Protein AF-A0A651E7U3-F1 (afdb_monomer)

Solvent-accessible surface area (backbone atoms only — not comparable to full-atom values): 12518 Å² total; per-residue (Å²): 113,73,67,62,51,54,50,53,52,55,45,49,54,55,50,48,53,56,48,49,54,47,48,36,52,51,50,53,51,53,51,54,49,51,55,41,73,73,32,76,92,67,64,60,98,50,71,66,59,55,51,48,53,50,49,53,52,50,52,48,39,53,52,52,38,50,42,58,32,77,53,85,87,48,82,16,54,48,41,52,44,50,52,40,39,78,41,30,72,68,53,13,50,68,55,42,56,48,43,35,67,74,68,68,50,91,69,55,69,68,58,50,50,53,55,46,22,76,73,36,37,80,88,45,66,26,43,47,42,68,58,43,49,50,54,50,52,51,51,51,59,61,37,43,64,46,43,53,46,36,52,47,57,72,76,33,81,51,92,62,86,74,75,82,75,79,50,71,66,57,52,49,55,37,50,51,54,53,51,54,50,49,41,55,53,41,25,63,78,61,75,45,78,76,84,80,70,57,93,66,64,80,71,79,54,57,67,75,79,49,76,91,66,76,80,82,133

Structure (mmCIF, N/CA/C/O backbone):
data_AF-A0A651E7U3-F1
#
_entry.id   AF-A0A651E7U3-F1
#
loop_
_atom_site.group_PDB
_atom_site.id
_atom_site.type_symbol
_atom_site.label_atom_id
_atom_site.label_alt_id
_atom_site.label_comp_id
_atom_site.label_asym_id
_atom_site.label_entity_id
_atom_site.label_seq_id
_atom_site.pdbx_PDB_ins_code
_atom_site.Cartn_x
_atom_site.Cartn_y
_atom_site.Cartn_z
_atom_site.occupancy
_atom_site.B_iso_or_equiv
_atom_site.auth_seq_id
_atom_site.auth_comp_id
_atom_site.auth_asym_id
_atom_site.auth_atom_id
_atom_site.pdbx_PDB_model_num
ATOM 1 N N . MET A 1 1 ? 14.479 -15.297 -18.549 1.00 53.91 1 MET A N 1
ATOM 2 C CA . MET A 1 1 ? 13.848 -13.957 -18.497 1.00 53.91 1 MET A CA 1
ATOM 3 C C . MET A 1 1 ? 12.318 -14.041 -18.464 1.00 53.91 1 MET A C 1
ATOM 5 O O . MET A 1 1 ? 11.732 -13.391 -17.612 1.00 53.91 1 MET A O 1
ATOM 9 N N . HIS A 1 2 ? 11.676 -14.867 -19.311 1.00 61.72 2 HIS A N 1
ATOM 10 C CA . HIS A 1 2 ? 10.210 -15.049 -19.316 1.00 61.72 2 HIS A CA 1
ATOM 11 C C . HIS A 1 2 ? 9.621 -15.560 -17.988 1.00 61.72 2 HIS A C 1
ATOM 13 O O . HIS A 1 2 ? 8.587 -15.060 -17.561 1.00 61.72 2 HIS A O 1
ATOM 19 N N . ASP A 1 3 ? 10.313 -16.479 -17.308 1.00 86.94 3 ASP A N 1
ATOM 20 C CA . ASP A 1 3 ? 9.849 -17.067 -16.043 1.00 86.94 3 ASP A CA 1
ATOM 21 C C . ASP A 1 3 ? 9.744 -16.038 -14.898 1.00 86.94 3 ASP A C 1
ATOM 23 O O . ASP A 1 3 ? 8.707 -15.905 -14.252 1.00 86.94 3 ASP A O 1
ATOM 27 N N . LEU A 1 4 ? 10.780 -15.209 -14.706 1.00 94.00 4 LEU A N 1
ATOM 28 C CA . LEU A 1 4 ? 10.785 -14.220 -13.623 1.00 94.00 4 LEU A CA 1
ATOM 29 C C . LEU A 1 4 ? 9.809 -13.059 -13.868 1.00 94.00 4 LEU A C 1
ATOM 31 O O . LEU A 1 4 ? 9.160 -12.626 -12.920 1.00 94.00 4 LEU A O 1
ATOM 35 N N . TYR A 1 5 ? 9.665 -12.581 -15.114 1.00 94.56 5 TYR A N 1
ATOM 36 C CA . TYR A 1 5 ? 8.656 -11.561 -15.433 1.00 94.56 5 TYR A CA 1
ATOM 37 C C . TYR A 1 5 ? 7.253 -12.074 -15.095 1.00 94.56 5 TYR A C 1
ATOM 39 O O . TYR A 1 5 ? 6.552 -11.425 -14.330 1.00 94.56 5 TYR A O 1
ATOM 47 N N . GLY A 1 6 ? 6.869 -13.257 -15.595 1.00 95.25 6 GLY A N 1
ATOM 48 C CA . GLY A 1 6 ? 5.542 -13.833 -15.343 1.00 95.25 6 GLY A CA 1
ATOM 49 C C . GLY A 1 6 ? 5.278 -14.130 -13.863 1.00 95.25 6 GLY A C 1
ATOM 50 O O . GLY A 1 6 ? 4.169 -13.918 -13.371 1.00 95.25 6 GLY A O 1
ATOM 51 N N . LYS A 1 7 ? 6.310 -14.547 -13.120 1.00 96.38 7 LYS A N 1
ATOM 52 C CA . LYS A 1 7 ? 6.224 -14.718 -11.667 1.00 96.38 7 LYS A CA 1
ATOM 53 C C . LYS A 1 7 ? 5.943 -13.397 -10.951 1.00 96.38 7 LYS A C 1
ATOM 55 O O . LYS A 1 7 ? 5.025 -13.346 -10.137 1.00 96.38 7 LYS A O 1
ATOM 60 N N . LEU A 1 8 ? 6.727 -12.352 -11.225 1.00 97.31 8 LEU A N 1
ATOM 61 C CA . LEU A 1 8 ? 6.525 -11.032 -10.615 1.00 97.31 8 LEU A CA 1
ATOM 62 C C . LEU A 1 8 ? 5.167 -10.452 -11.005 1.00 97.31 8 LEU A C 1
ATOM 64 O O . LEU A 1 8 ? 4.493 -9.855 -10.174 1.00 97.31 8 LEU A O 1
ATOM 68 N N . ASP A 1 9 ? 4.741 -10.705 -12.235 1.00 95.88 9 ASP A N 1
ATOM 69 C CA . ASP A 1 9 ? 3.441 -10.294 -12.734 1.00 95.88 9 ASP A CA 1
ATOM 70 C C . ASP A 1 9 ? 2.286 -10.905 -11.925 1.00 95.88 9 ASP A C 1
ATOM 72 O O . ASP A 1 9 ? 1.405 -10.205 -11.431 1.00 95.88 9 ASP A O 1
ATOM 76 N N . SER A 1 10 ? 2.359 -12.213 -11.677 1.00 96.56 10 SER A N 1
ATOM 77 C CA . SER A 1 10 ? 1.377 -12.934 -10.856 1.00 96.56 10 SER A CA 1
ATOM 78 C C . SER A 1 10 ? 1.424 -12.512 -9.379 1.00 96.56 10 SER A C 1
ATOM 80 O O . SER A 1 10 ? 0.405 -12.473 -8.683 1.00 96.56 10 SER A O 1
ATOM 82 N N . GLN A 1 11 ? 2.618 -12.186 -8.871 1.00 97.19 11 GLN A N 1
ATOM 83 C CA . GLN A 1 11 ? 2.773 -11.628 -7.528 1.00 97.19 11 GLN A CA 1
ATOM 84 C C . GLN A 1 11 ? 2.116 -10.253 -7.419 1.00 97.19 11 GLN A C 1
ATOM 86 O O . GLN A 1 11 ? 1.479 -9.978 -6.406 1.00 97.19 11 GLN A O 1
ATOM 91 N N . LEU A 1 12 ? 2.224 -9.415 -8.450 1.00 97.25 12 LEU A N 1
ATOM 92 C CA . LEU A 1 12 ? 1.592 -8.102 -8.479 1.00 97.25 12 LEU A CA 1
ATOM 93 C C . LEU A 1 12 ? 0.064 -8.204 -8.420 1.00 97.25 12 LEU A C 1
ATOM 95 O O . LEU A 1 12 ? -0.550 -7.464 -7.656 1.00 97.25 12 LEU A O 1
ATOM 99 N N . ASP A 1 13 ? -0.538 -9.160 -9.131 1.00 96.31 13 ASP A N 1
ATOM 100 C CA . ASP A 1 13 ? -1.980 -9.428 -9.032 1.00 96.31 13 ASP A CA 1
ATOM 101 C C . ASP A 1 13 ? -2.375 -9.861 -7.604 1.00 96.31 13 ASP A C 1
ATOM 103 O O 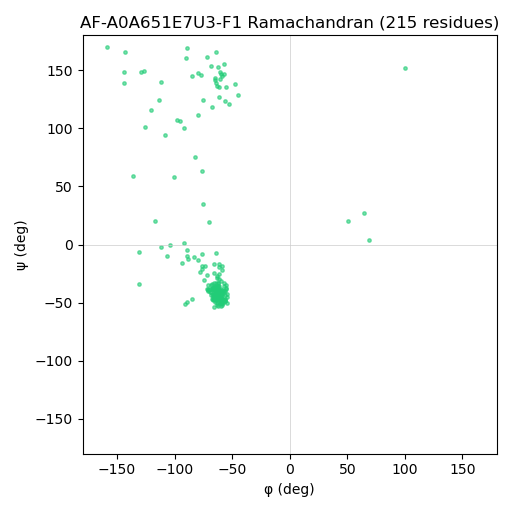. ASP A 1 13 ? -3.384 -9.413 -7.057 1.00 96.31 13 ASP A O 1
ATOM 107 N N . SER A 1 14 ? -1.534 -10.665 -6.945 1.00 96.94 14 SER A N 1
ATOM 108 C CA . SER A 1 14 ? -1.745 -11.078 -5.548 1.00 96.94 14 SER A CA 1
ATOM 109 C C . SER A 1 14 ? -1.598 -9.920 -4.551 1.00 96.94 14 SER A C 1
ATOM 111 O O . SER A 1 14 ? -2.289 -9.889 -3.530 1.00 96.94 14 SER A O 1
ATOM 113 N N . LEU A 1 15 ? -0.686 -8.977 -4.806 1.00 97.06 15 LEU A N 1
ATOM 114 C CA . LEU A 1 15 ? -0.534 -7.756 -4.007 1.00 97.06 15 LEU A CA 1
ATOM 115 C C . LEU A 1 15 ? -1.727 -6.819 -4.214 1.00 97.06 15 LEU A C 1
ATOM 117 O O . LEU A 1 15 ? -2.223 -6.255 -3.241 1.0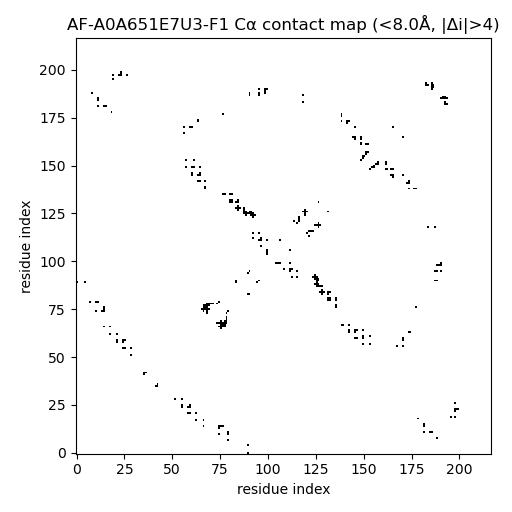0 97.06 15 LEU A O 1
ATOM 121 N N . LEU A 1 16 ? -2.208 -6.697 -5.456 1.00 95.19 16 LEU A N 1
ATOM 122 C CA . LEU A 1 16 ? -3.386 -5.908 -5.800 1.00 95.19 16 LEU A CA 1
ATOM 123 C C . LEU A 1 16 ? -4.624 -6.413 -5.065 1.00 95.19 16 LEU A C 1
ATOM 125 O O . LEU A 1 16 ? -5.278 -5.623 -4.393 1.00 95.19 16 LEU A O 1
ATOM 129 N N . GLN A 1 17 ? -4.900 -7.719 -5.116 1.00 94.19 17 GLN A N 1
ATOM 130 C CA . GLN A 1 17 ? -6.055 -8.291 -4.422 1.00 94.19 17 GLN A CA 1
ATOM 131 C C . GLN A 1 17 ? -6.011 -8.009 -2.915 1.00 94.19 17 GLN A C 1
ATOM 133 O O . GLN A 1 17 ? -6.983 -7.536 -2.336 1.00 94.19 17 GLN A O 1
ATOM 138 N N . GLN A 1 18 ? -4.859 -8.230 -2.279 1.00 95.12 18 GLN A N 1
ATOM 139 C CA . GLN A 1 18 ? -4.706 -7.975 -0.847 1.00 95.12 18 GLN A CA 1
ATOM 140 C C . GLN A 1 18 ? -4.850 -6.492 -0.486 1.00 95.12 18 GLN A C 1
ATOM 142 O O . GLN A 1 18 ? -5.369 -6.175 0.582 1.00 95.12 18 GLN A O 1
ATOM 147 N N . ALA A 1 19 ? -4.367 -5.583 -1.334 1.00 94.50 19 ALA A N 1
ATOM 148 C CA . ALA A 1 19 ? -4.538 -4.151 -1.122 1.00 94.50 19 ALA A CA 1
ATOM 149 C C . ALA A 1 19 ? -6.003 -3.723 -1.306 1.00 94.50 19 ALA A C 1
ATOM 151 O O . ALA A 1 19 ? -6.490 -2.908 -0.525 1.00 94.50 19 ALA A O 1
ATOM 152 N N . ASP A 1 20 ? -6.713 -4.297 -2.279 1.00 92.94 20 ASP A N 1
ATOM 153 C CA . ASP A 1 20 ? -8.136 -4.037 -2.511 1.00 92.94 20 ASP A CA 1
ATOM 154 C C . ASP A 1 20 ? -9.003 -4.516 -1.331 1.00 92.94 20 ASP A C 1
ATOM 156 O O . ASP A 1 20 ? -9.931 -3.806 -0.928 1.00 92.94 20 ASP A O 1
ATOM 160 N N . ASP A 1 21 ? -8.668 -5.654 -0.714 1.00 93.38 21 ASP A N 1
ATOM 161 C CA . ASP A 1 21 ? -9.347 -6.146 0.495 1.00 93.38 21 ASP A CA 1
ATOM 162 C C . ASP A 1 21 ? -9.202 -5.152 1.666 1.00 93.38 21 ASP A C 1
ATOM 164 O O . ASP A 1 21 ? -10.162 -4.864 2.386 1.00 93.38 21 ASP A O 1
ATOM 168 N N . LEU A 1 22 ? -8.009 -4.574 1.846 1.00 95.69 22 LEU A N 1
ATOM 169 C CA . LEU A 1 22 ? -7.764 -3.562 2.881 1.00 95.69 22 LEU A CA 1
ATOM 170 C C . LEU A 1 22 ? -8.435 -2.228 2.559 1.00 95.69 22 LEU A C 1
ATOM 172 O O . LEU A 1 22 ? -8.996 -1.594 3.451 1.00 95.69 22 LEU A O 1
ATOM 176 N N . ASN A 1 23 ? -8.432 -1.816 1.290 1.00 94.38 23 ASN A N 1
ATOM 177 C CA . ASN A 1 23 ? -9.131 -0.611 0.852 1.00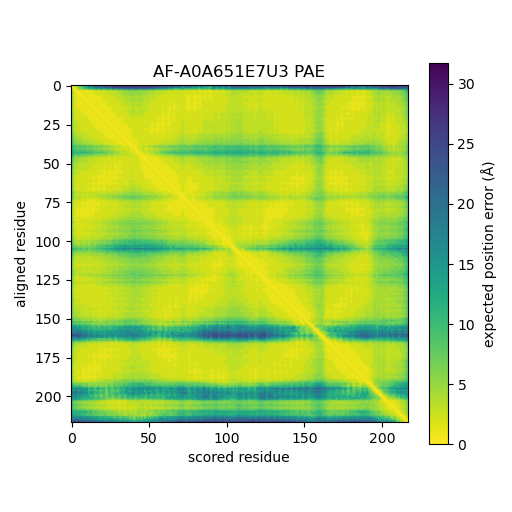 94.38 23 ASN A CA 1
ATOM 178 C C . ASN A 1 23 ? -10.645 -0.723 1.102 1.00 94.38 23 ASN A C 1
ATOM 180 O O . ASN A 1 23 ? -11.286 0.226 1.546 1.00 94.38 23 ASN A O 1
ATOM 184 N N . THR A 1 24 ? -11.199 -1.914 0.868 1.00 93.44 24 THR A N 1
ATOM 185 C CA . THR A 1 24 ? -12.589 -2.275 1.171 1.00 93.44 24 THR A CA 1
ATOM 186 C C . THR A 1 24 ? -12.877 -2.149 2.666 1.00 93.44 24 THR A C 1
ATOM 188 O O . THR A 1 24 ? -13.822 -1.456 3.046 1.00 93.44 24 THR A O 1
ATOM 191 N N . ALA A 1 25 ? -12.040 -2.743 3.522 1.00 94.62 25 ALA A N 1
ATOM 192 C CA . ALA A 1 25 ? -12.190 -2.637 4.974 1.00 94.62 25 ALA A CA 1
ATOM 193 C C . ALA A 1 25 ? -12.110 -1.179 5.465 1.00 94.62 25 ALA A C 1
ATOM 195 O O . ALA A 1 25 ? -12.944 -0.756 6.266 1.00 94.62 25 ALA A O 1
ATOM 196 N N . ARG A 1 26 ? -11.150 -0.398 4.947 1.00 95.44 26 ARG A N 1
ATOM 197 C CA . ARG A 1 26 ? -10.998 1.038 5.232 1.00 95.44 26 ARG A CA 1
ATOM 198 C C . ARG A 1 26 ? -12.238 1.827 4.850 1.00 95.44 26 ARG A C 1
ATOM 200 O O . ARG A 1 26 ? -12.724 2.616 5.655 1.00 95.44 26 ARG A O 1
ATOM 207 N N . HIS A 1 27 ? -12.770 1.597 3.656 1.00 94.25 27 HIS A N 1
ATOM 208 C CA . HIS A 1 27 ? -13.963 2.291 3.196 1.00 94.25 27 HIS A CA 1
ATOM 209 C C . HIS A 1 27 ? -15.188 1.978 4.051 1.00 94.25 27 HIS A C 1
ATOM 211 O O . HIS A 1 27 ? -15.820 2.907 4.541 1.00 94.25 27 HIS A O 1
ATOM 217 N N . ILE A 1 28 ? -15.481 0.695 4.292 1.00 94.69 28 ILE A N 1
ATOM 218 C CA . ILE A 1 28 ? -16.611 0.292 5.142 1.00 94.69 28 ILE A CA 1
ATOM 219 C C . ILE A 1 28 ? -16.489 0.933 6.526 1.00 94.69 28 ILE A C 1
ATOM 221 O O . ILE A 1 28 ? -17.451 1.518 7.015 1.00 94.69 28 ILE A O 1
ATOM 225 N N . TYR A 1 29 ? -15.309 0.854 7.145 1.00 96.06 29 TYR A N 1
ATOM 226 C CA . TYR A 1 29 ? -15.085 1.410 8.476 1.00 96.06 29 TYR A CA 1
ATOM 227 C C . TYR A 1 29 ? -15.368 2.915 8.531 1.00 96.06 29 TYR A C 1
ATOM 229 O O . TYR A 1 29 ? -16.131 3.360 9.390 1.00 96.06 29 TYR A O 1
ATOM 237 N N . TYR A 1 30 ? -14.797 3.698 7.611 1.00 95.75 30 TYR A N 1
ATOM 238 C CA . TYR A 1 30 ? -15.002 5.146 7.612 1.00 95.75 30 TYR A CA 1
ATOM 239 C C . TYR A 1 30 ? -16.444 5.535 7.279 1.00 95.75 30 TYR A C 1
ATOM 241 O O . TYR A 1 30 ? -16.976 6.435 7.922 1.00 95.75 30 TYR A O 1
ATOM 249 N N . GLU A 1 31 ? -17.112 4.825 6.370 1.00 94.81 31 GLU A N 1
ATOM 250 C CA . GLU A 1 31 ? -18.529 5.060 6.076 1.00 94.81 31 GLU A CA 1
ATOM 251 C C . GLU A 1 31 ? -19.421 4.758 7.289 1.00 94.81 31 GLU A C 1
ATOM 253 O O . GLU A 1 31 ? -20.285 5.566 7.630 1.00 94.81 31 GLU A O 1
ATOM 258 N N . VAL A 1 32 ? -19.197 3.639 7.994 1.00 94.75 32 VAL A N 1
ATOM 259 C CA . VAL A 1 32 ? -19.931 3.329 9.236 1.00 94.75 32 VAL A CA 1
ATOM 260 C C . VAL A 1 32 ? -19.671 4.384 10.302 1.00 94.75 32 VAL A C 1
ATOM 262 O O . VAL A 1 32 ? -20.613 4.850 10.944 1.00 94.75 32 VAL A O 1
ATOM 265 N N . ARG A 1 33 ? -18.419 4.817 10.461 1.00 94.94 33 ARG A N 1
ATOM 266 C CA . ARG A 1 33 ? -18.068 5.874 11.409 1.00 94.94 33 ARG A CA 1
ATOM 267 C C . ARG A 1 33 ? -18.805 7.176 11.099 1.00 94.94 33 ARG A C 1
ATOM 269 O O . ARG A 1 33 ? -19.412 7.748 12.000 1.00 94.94 33 ARG A O 1
ATOM 276 N N . SER A 1 34 ? -18.832 7.593 9.834 1.00 95.00 34 SER A N 1
ATOM 277 C CA . SER A 1 34 ? -19.566 8.785 9.402 1.00 95.00 34 SER A CA 1
ATOM 278 C C . SER A 1 34 ? -21.076 8.659 9.622 1.00 95.00 34 SER A C 1
ATOM 280 O O . SER A 1 34 ? -21.709 9.632 10.028 1.00 95.00 34 SER A O 1
ATOM 282 N N . MET A 1 35 ? -21.663 7.471 9.427 1.00 93.81 35 MET A N 1
ATOM 283 C CA . MET A 1 35 ? -23.077 7.227 9.748 1.00 93.81 35 MET A CA 1
ATOM 284 C C . MET A 1 35 ? -23.370 7.392 11.247 1.00 93.81 35 MET A C 1
ATOM 286 O O . MET A 1 35 ? -24.381 7.995 11.608 1.00 93.81 35 MET A O 1
ATOM 290 N N . VAL A 1 36 ? -22.489 6.892 12.120 1.00 93.94 36 VAL A N 1
ATOM 291 C CA . VAL A 1 36 ? -22.619 7.041 13.581 1.00 93.94 36 VAL A CA 1
ATOM 292 C C . VAL A 1 36 ? -22.459 8.502 14.004 1.00 93.94 36 VAL A C 1
ATOM 294 O O . VAL A 1 36 ? -23.284 9.013 14.756 1.00 93.94 36 VAL A O 1
ATOM 297 N N . GLU A 1 37 ? -21.443 9.197 13.491 1.00 93.38 37 GLU A N 1
ATOM 298 C CA . GLU A 1 37 ? -21.175 10.612 13.791 1.00 93.38 37 GLU A CA 1
ATOM 299 C C . GLU A 1 37 ? -22.329 11.532 13.357 1.00 93.38 37 GLU A C 1
ATOM 301 O O . GLU A 1 37 ? -22.657 12.498 14.052 1.00 93.38 37 GLU A O 1
ATOM 306 N N . ALA A 1 38 ? -22.991 11.212 12.242 1.00 95.31 38 ALA A N 1
ATOM 307 C CA . ALA A 1 38 ? -24.142 11.957 11.741 1.00 95.31 38 ALA A CA 1
ATOM 308 C C . ALA A 1 38 ? -25.445 11.688 12.521 1.00 95.31 38 ALA A C 1
ATOM 310 O O . ALA A 1 38 ? -26.377 12.491 12.443 1.00 95.31 38 ALA A O 1
ATOM 311 N N . ASN A 1 39 ? -25.537 10.589 13.280 1.00 93.88 39 ASN A N 1
ATOM 312 C CA . ASN A 1 39 ? -26.753 10.192 13.985 1.00 93.88 39 ASN A CA 1
ATOM 313 C C . ASN A 1 39 ? -26.625 10.380 15.505 1.00 93.88 39 ASN A C 1
ATOM 315 O O . ASN A 1 39 ? -26.207 9.489 16.246 1.00 93.88 39 ASN A O 1
ATOM 319 N N . GLN A 1 40 ? -27.092 11.534 15.986 1.00 92.75 40 GLN A N 1
ATOM 320 C CA . GLN A 1 40 ? -27.048 11.904 17.407 1.00 92.75 40 GLN A CA 1
ATOM 321 C C . GLN A 1 40 ? -27.795 10.930 18.335 1.00 92.75 40 GLN A C 1
ATOM 323 O O . GLN A 1 40 ? -27.483 10.872 19.519 1.00 92.75 40 GLN A O 1
ATOM 328 N N . GLN A 1 41 ? -28.751 10.140 17.827 1.00 91.44 41 GLN A N 1
ATOM 329 C CA . GLN A 1 41 ? -29.495 9.173 18.648 1.00 91.44 41 GLN A CA 1
ATOM 330 C C . GLN A 1 41 ? -28.643 7.964 19.051 1.00 91.44 41 GLN A C 1
ATOM 332 O O . GLN A 1 41 ? -28.913 7.334 20.071 1.00 91.44 41 GLN A O 1
ATOM 337 N N . ILE A 1 42 ? -27.620 7.637 18.257 1.00 90.56 42 ILE A N 1
ATOM 338 C CA . ILE A 1 42 ? -26.729 6.494 18.494 1.00 90.56 42 ILE A CA 1
ATOM 339 C C . ILE A 1 42 ? -25.308 6.927 18.873 1.00 90.56 42 ILE A C 1
ATOM 341 O O . ILE A 1 42 ? -24.476 6.073 19.182 1.00 90.56 42 ILE A O 1
ATOM 345 N N . LEU A 1 43 ? -25.025 8.234 18.896 1.00 90.56 43 LEU A N 1
ATOM 346 C CA . LEU A 1 43 ? -23.730 8.810 19.265 1.00 90.56 43 LEU A CA 1
ATOM 347 C C . LEU A 1 43 ? -23.514 8.784 20.791 1.00 90.56 43 LEU A C 1
ATOM 349 O O . LEU A 1 43 ? -23.408 9.808 21.459 1.00 90.56 43 LEU A O 1
ATOM 353 N N . THR A 1 44 ? -23.467 7.580 21.352 1.00 91.75 44 THR A N 1
ATOM 354 C CA . THR A 1 44 ? -23.268 7.308 22.779 1.00 91.75 44 THR A CA 1
ATOM 355 C C . THR A 1 44 ? -22.104 6.335 22.973 1.00 91.75 44 THR A C 1
ATOM 357 O O . THR A 1 44 ? -21.875 5.492 22.104 1.00 91.75 44 THR A O 1
ATOM 360 N N . PRO A 1 45 ? -21.341 6.393 24.080 1.00 91.06 45 PRO A N 1
ATOM 361 C CA . PRO A 1 45 ? -20.336 5.377 24.369 1.00 91.06 45 PRO A CA 1
ATOM 362 C C . PRO A 1 45 ? -20.938 3.965 24.321 1.00 91.06 45 PRO A C 1
ATOM 364 O O . PRO A 1 45 ? -21.875 3.650 25.053 1.00 91.06 45 PRO A O 1
ATOM 367 N N . ASN A 1 46 ? -20.404 3.103 23.453 1.00 93.06 46 ASN A N 1
ATOM 368 C CA . ASN A 1 46 ? -20.912 1.747 23.263 1.00 93.06 46 ASN A CA 1
ATOM 369 C C . ASN A 1 46 ? -19.768 0.766 22.982 1.00 93.06 46 ASN A C 1
ATOM 371 O O . ASN A 1 46 ? -18.854 1.063 22.211 1.00 93.06 46 ASN A O 1
ATOM 375 N N . TYR A 1 47 ? -19.839 -0.426 23.582 1.00 94.38 47 TYR A N 1
ATOM 376 C CA . TYR A 1 47 ? -18.837 -1.478 23.398 1.00 94.38 47 TYR A CA 1
ATOM 377 C C . TYR A 1 47 ? -18.724 -1.942 21.938 1.00 94.38 47 TYR A C 1
ATOM 379 O O . TYR A 1 47 ? -17.638 -2.311 21.493 1.00 94.38 47 TYR A O 1
ATOM 387 N N . PHE A 1 48 ? -19.815 -1.870 21.170 1.00 93.81 48 PHE A N 1
ATOM 388 C CA . PHE A 1 48 ? -19.813 -2.150 19.737 1.00 93.81 48 PHE A CA 1
ATOM 389 C C . PHE A 1 48 ? -18.839 -1.242 18.976 1.00 93.81 48 PHE A C 1
ATOM 391 O O . PHE A 1 48 ? -18.081 -1.735 18.145 1.00 93.81 48 PHE A O 1
ATOM 398 N N . TYR A 1 49 ? -18.781 0.055 19.302 1.00 93.81 49 TYR A N 1
ATOM 399 C CA . TYR A 1 49 ? -17.839 0.982 18.666 1.00 93.81 49 TYR A CA 1
ATOM 400 C C . TYR A 1 49 ? -16.392 0.630 19.009 1.00 93.81 49 TYR A C 1
ATOM 402 O O . TYR A 1 49 ? -15.544 0.585 18.127 1.00 93.81 49 TYR A O 1
ATOM 410 N N . THR A 1 50 ? -16.115 0.265 20.264 1.00 93.38 50 THR A N 1
ATOM 411 C CA . THR A 1 50 ? -14.786 -0.225 20.661 1.00 93.38 50 THR A CA 1
ATOM 412 C C . THR A 1 50 ? -14.401 -1.510 19.924 1.00 93.38 50 THR A C 1
ATOM 414 O O . THR A 1 50 ? -13.266 -1.654 19.472 1.00 93.38 50 THR A O 1
ATOM 417 N N . TRP A 1 51 ? -15.330 -2.456 19.787 1.00 96.06 51 TRP A N 1
ATOM 418 C CA . TRP A 1 51 ? -15.108 -3.685 19.029 1.00 96.06 51 TRP A CA 1
ATOM 419 C C . TRP A 1 51 ? -14.843 -3.406 17.542 1.00 96.06 51 TRP A C 1
ATOM 421 O O . TRP A 1 51 ? -13.913 -3.984 16.974 1.00 96.06 51 TRP A O 1
ATOM 431 N N . MET A 1 52 ? -15.608 -2.503 16.926 1.00 95.94 52 MET A N 1
ATOM 432 C CA . MET A 1 52 ? -15.448 -2.099 15.528 1.00 95.94 52 MET A CA 1
ATOM 433 C C . MET A 1 52 ? -14.076 -1.458 15.287 1.00 95.94 52 MET A C 1
ATOM 435 O O . MET A 1 52 ? -13.339 -1.901 14.404 1.00 95.94 52 MET A O 1
ATOM 439 N N . ASP A 1 53 ? -13.696 -0.491 16.122 1.00 94.38 53 ASP A N 1
ATOM 440 C CA . ASP A 1 53 ? -12.398 0.190 16.094 1.00 94.38 53 ASP A CA 1
ATOM 441 C C . ASP A 1 53 ? -11.231 -0.804 16.216 1.00 94.38 53 ASP A C 1
ATOM 443 O O . ASP A 1 53 ? -10.280 -0.777 15.427 1.00 94.38 53 ASP A O 1
ATOM 447 N N . ASN A 1 54 ? -11.322 -1.741 17.166 1.00 93.12 54 ASN A N 1
ATOM 448 C CA . ASN A 1 54 ? -10.312 -2.782 17.367 1.00 93.12 54 ASN A CA 1
ATOM 449 C C . ASN A 1 54 ? -10.227 -3.745 16.176 1.00 93.12 54 ASN A C 1
ATOM 451 O O . ASN A 1 54 ? -9.127 -4.151 15.785 1.00 93.12 54 ASN A O 1
ATOM 455 N N . THR A 1 55 ? -11.370 -4.106 15.590 1.00 95.69 55 THR A N 1
ATOM 456 C CA . THR A 1 55 ? -11.449 -5.013 14.437 1.00 95.69 55 THR A CA 1
ATOM 457 C C . THR A 1 55 ? -10.840 -4.371 13.197 1.00 95.69 55 THR A C 1
ATOM 459 O O . THR A 1 55 ? -9.998 -4.992 12.543 1.00 95.69 55 THR A O 1
ATOM 462 N N . TYR A 1 56 ? -11.188 -3.114 12.910 1.00 96.69 56 TYR A N 1
ATOM 463 C CA . TYR A 1 56 ? -10.585 -2.347 11.821 1.00 96.69 56 TYR A CA 1
ATOM 464 C C . TYR A 1 56 ? -9.071 -2.214 12.013 1.00 96.69 56 TYR A C 1
ATOM 466 O O . TYR A 1 56 ? -8.292 -2.608 11.142 1.00 96.69 56 TYR A O 1
ATOM 474 N N . THR A 1 57 ? -8.651 -1.753 13.194 1.00 95.62 57 THR A N 1
ATOM 475 C CA . THR A 1 57 ? -7.236 -1.561 13.539 1.00 95.62 57 THR A CA 1
ATOM 476 C C . THR A 1 57 ? -6.440 -2.851 13.358 1.00 95.62 57 THR A C 1
ATOM 478 O O . THR A 1 57 ? -5.399 -2.863 12.701 1.00 95.62 57 THR A O 1
ATOM 481 N N . THR A 1 58 ? -6.941 -3.966 13.890 1.00 95.12 58 THR A N 1
ATOM 482 C CA . THR A 1 58 ? -6.278 -5.272 13.781 1.00 95.12 58 THR A CA 1
ATOM 483 C C . THR A 1 58 ? -6.189 -5.732 12.328 1.00 95.12 58 THR A C 1
ATOM 485 O O . THR A 1 58 ? -5.113 -6.134 11.884 1.00 95.12 58 THR A O 1
ATOM 488 N N . THR A 1 59 ? -7.288 -5.625 11.576 1.00 97.31 59 THR A N 1
ATOM 489 C CA . THR A 1 59 ? -7.358 -6.017 10.160 1.00 97.31 59 THR A CA 1
ATOM 490 C C . THR A 1 59 ? -6.326 -5.261 9.328 1.00 97.31 59 THR A C 1
ATOM 492 O O . THR A 1 59 ? -5.515 -5.883 8.636 1.00 97.31 59 THR A O 1
ATOM 495 N N . MET A 1 60 ? -6.287 -3.933 9.456 1.00 97.94 60 MET A N 1
ATOM 496 C CA . MET A 1 60 ? -5.351 -3.099 8.705 1.00 97.94 60 MET A CA 1
ATOM 497 C C . MET A 1 60 ? -3.899 -3.383 9.080 1.00 97.94 60 MET A C 1
ATOM 499 O O . MET A 1 60 ? -3.067 -3.592 8.198 1.00 97.94 60 MET A O 1
ATOM 503 N N . ILE A 1 61 ? -3.574 -3.447 10.375 1.00 97.19 61 ILE A N 1
ATOM 504 C CA . ILE A 1 61 ? -2.191 -3.668 10.817 1.00 97.19 61 ILE A CA 1
ATOM 505 C C . ILE A 1 61 ? -1.690 -5.051 10.375 1.00 97.19 61 ILE A C 1
ATOM 507 O O . ILE A 1 61 ? -0.555 -5.167 9.906 1.00 97.19 61 ILE A O 1
ATOM 511 N N . VAL A 1 62 ? -2.503 -6.104 10.507 1.00 96.44 62 VAL A N 1
ATOM 512 C CA . VAL A 1 62 ? -2.118 -7.461 10.086 1.00 96.44 62 VAL A CA 1
ATOM 513 C C . VAL A 1 62 ? -1.954 -7.537 8.570 1.00 96.44 62 VAL A C 1
ATOM 515 O O . VAL A 1 62 ? -0.964 -8.103 8.097 1.00 96.44 62 VAL A O 1
ATOM 518 N N . GLY A 1 63 ? -2.873 -6.936 7.812 1.00 97.25 63 GLY A N 1
ATOM 519 C CA . GLY A 1 63 ? -2.787 -6.864 6.356 1.00 97.25 63 GLY A CA 1
ATOM 520 C C . GLY A 1 63 ? -1.532 -6.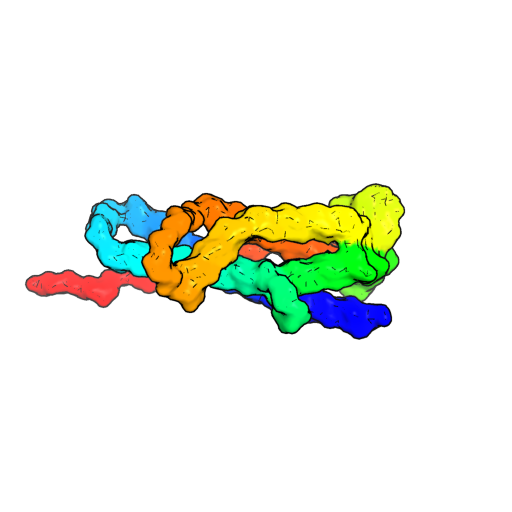138 5.879 1.00 97.25 63 GLY A C 1
ATOM 521 O O . GLY A 1 63 ? -0.760 -6.693 5.097 1.00 97.25 63 GLY A O 1
ATOM 522 N N . ILE A 1 64 ? -1.269 -4.945 6.419 1.00 97.69 64 ILE A N 1
ATOM 523 C CA . ILE A 1 64 ? -0.058 -4.168 6.125 1.00 97.69 64 ILE A CA 1
ATOM 524 C C . ILE A 1 64 ? 1.187 -4.981 6.482 1.00 97.69 64 ILE A C 1
ATOM 526 O O . ILE A 1 64 ? 2.078 -5.106 5.649 1.00 97.69 64 ILE A O 1
ATOM 530 N N . ARG A 1 65 ? 1.241 -5.598 7.674 1.00 95.69 65 ARG A N 1
ATOM 531 C CA . ARG A 1 65 ? 2.369 -6.446 8.098 1.00 95.69 65 ARG A CA 1
ATOM 532 C C . ARG A 1 65 ? 2.656 -7.561 7.091 1.00 95.69 65 ARG A C 1
ATOM 534 O O . ARG A 1 65 ? 3.826 -7.802 6.813 1.00 95.69 65 ARG A O 1
ATOM 541 N N . ARG A 1 66 ? 1.623 -8.227 6.564 1.00 96.00 66 ARG A N 1
ATOM 542 C CA . ARG A 1 66 ? 1.759 -9.279 5.543 1.00 96.00 66 ARG A CA 1
ATOM 543 C C . ARG A 1 66 ? 2.311 -8.719 4.229 1.00 96.00 66 ARG A C 1
ATOM 545 O O . ARG A 1 66 ? 3.228 -9.301 3.660 1.00 96.00 66 ARG A O 1
ATOM 552 N N . LEU A 1 67 ? 1.817 -7.559 3.797 1.00 97.19 67 LEU A N 1
ATOM 553 C CA . LEU A 1 67 ? 2.281 -6.871 2.588 1.00 97.19 67 LEU A CA 1
ATOM 554 C C . LEU A 1 67 ? 3.730 -6.364 2.682 1.00 97.19 67 LEU A C 1
ATOM 556 O O . LEU A 1 67 ? 4.344 -6.114 1.647 1.00 97.19 67 LEU A O 1
ATOM 560 N N . VAL A 1 68 ? 4.306 -6.260 3.884 1.00 96.88 68 VAL A N 1
ATOM 561 C CA . VAL A 1 68 ? 5.717 -5.882 4.110 1.00 96.88 68 VAL A CA 1
ATOM 562 C C . VAL A 1 68 ? 6.552 -6.977 4.780 1.00 96.88 68 VAL A C 1
ATOM 564 O O . VAL A 1 68 ? 7.598 -6.694 5.377 1.00 96.88 68 VAL A O 1
ATOM 567 N N . ASP A 1 69 ? 6.097 -8.228 4.720 1.00 95.31 69 ASP A N 1
ATOM 568 C CA . ASP A 1 69 ? 6.843 -9.356 5.272 1.00 95.31 69 ASP A CA 1
ATOM 569 C C . ASP A 1 69 ? 8.168 -9.554 4.517 1.00 95.31 69 ASP A C 1
ATOM 571 O O . ASP A 1 69 ? 8.250 -9.352 3.308 1.00 95.31 69 ASP A O 1
ATOM 575 N N . SER A 1 70 ? 9.231 -9.902 5.236 1.00 94.25 70 SER A N 1
ATOM 576 C CA . SER A 1 70 ? 10.576 -10.070 4.677 1.00 94.25 70 SER A CA 1
ATOM 577 C C . SER A 1 70 ? 10.989 -11.535 4.510 1.00 94.25 70 SER A C 1
ATOM 579 O O . SER A 1 70 ? 12.106 -11.788 4.063 1.00 94.25 70 SER A O 1
ATOM 581 N N . ASP A 1 71 ? 10.142 -12.501 4.877 1.00 94.12 71 ASP A N 1
ATOM 582 C CA . ASP A 1 71 ? 10.383 -13.917 4.593 1.00 94.12 71 ASP A CA 1
ATOM 583 C C . ASP A 1 71 ? 10.444 -14.120 3.074 1.00 94.12 71 ASP A C 1
ATOM 585 O O . ASP A 1 71 ? 9.530 -13.731 2.347 1.00 94.12 71 ASP A O 1
ATOM 589 N N . ALA A 1 72 ? 11.516 -14.745 2.585 1.00 91.38 72 ALA A N 1
ATOM 590 C CA . ALA A 1 72 ? 11.755 -14.953 1.157 1.00 91.38 72 ALA A CA 1
ATOM 591 C C . ALA A 1 72 ? 10.674 -15.802 0.456 1.00 91.38 72 ALA A C 1
ATOM 593 O O . ALA A 1 72 ? 10.589 -15.802 -0.772 1.00 91.38 72 ALA A O 1
ATOM 594 N N . ARG A 1 73 ? 9.851 -16.532 1.219 1.00 92.69 73 ARG A N 1
ATOM 595 C CA . ARG A 1 73 ? 8.720 -17.328 0.720 1.00 92.69 73 ARG A CA 1
ATOM 596 C C . ARG A 1 73 ? 7.420 -16.526 0.647 1.00 92.69 73 ARG A C 1
ATOM 598 O O . ARG A 1 73 ? 6.442 -17.019 0.093 1.00 92.69 73 ARG A O 1
ATOM 605 N N . SER A 1 74 ? 7.388 -15.320 1.213 1.00 94.38 74 SER A N 1
ATOM 606 C CA . SER A 1 74 ? 6.202 -14.465 1.218 1.00 94.38 74 SER A CA 1
ATOM 607 C C . SER A 1 74 ? 6.018 -13.732 -0.115 1.00 94.38 74 SER A C 1
ATOM 609 O O . SER A 1 74 ? 6.983 -13.352 -0.785 1.00 94.38 74 SER A O 1
ATOM 611 N N . ILE A 1 75 ? 4.757 -13.505 -0.490 1.00 96.38 75 ILE A N 1
ATOM 612 C CA . ILE A 1 75 ? 4.392 -12.544 -1.534 1.00 96.38 75 ILE A CA 1
ATOM 613 C C . ILE A 1 75 ? 4.123 -11.213 -0.833 1.00 96.38 75 ILE A C 1
ATOM 615 O O . ILE A 1 75 ? 3.068 -11.025 -0.226 1.00 96.38 75 ILE A O 1
ATOM 619 N N . SER A 1 76 ? 5.104 -10.319 -0.886 1.00 97.81 76 SER A N 1
ATOM 620 C CA . SER A 1 76 ? 5.085 -9.016 -0.229 1.00 97.81 76 SER A CA 1
ATOM 621 C C . SER A 1 76 ? 5.761 -7.976 -1.123 1.00 97.81 76 SER A C 1
ATOM 623 O O . SER A 1 76 ? 6.487 -8.318 -2.059 1.00 97.81 76 SER A O 1
ATOM 625 N N . PHE A 1 77 ? 5.583 -6.693 -0.818 1.00 98.00 77 PHE A N 1
ATOM 626 C CA . PHE A 1 77 ? 6.336 -5.634 -1.488 1.00 98.00 77 PHE A CA 1
ATOM 627 C C . PHE A 1 77 ? 7.837 -5.759 -1.234 1.00 98.00 77 PHE A C 1
ATOM 629 O O . PHE A 1 77 ? 8.626 -5.467 -2.122 1.00 98.00 77 PHE A O 1
ATOM 636 N N . VAL A 1 78 ? 8.261 -6.239 -0.062 1.00 97.62 78 VAL A N 1
ATOM 637 C CA . VAL A 1 78 ? 9.692 -6.398 0.229 1.00 97.62 78 VAL A CA 1
ATOM 638 C C . VAL A 1 78 ? 10.315 -7.445 -0.695 1.00 97.62 78 VAL A C 1
ATOM 640 O O . VAL A 1 78 ? 11.363 -7.175 -1.284 1.00 97.62 78 VAL A O 1
ATOM 643 N N . THR A 1 79 ? 9.687 -8.613 -0.865 1.00 97.62 79 THR A N 1
ATOM 644 C CA . THR A 1 79 ? 10.220 -9.665 -1.746 1.00 97.62 79 THR A CA 1
ATOM 645 C C . THR A 1 79 ? 10.101 -9.283 -3.222 1.00 97.62 79 THR A C 1
ATOM 647 O O . THR A 1 79 ? 11.056 -9.476 -3.978 1.00 97.62 79 THR A O 1
ATOM 650 N N . PHE A 1 80 ? 8.989 -8.658 -3.616 1.00 98.25 80 PHE A N 1
ATOM 651 C CA . PHE A 1 80 ? 8.745 -8.169 -4.974 1.00 98.25 80 PHE A CA 1
ATOM 652 C C . PHE A 1 80 ? 9.750 -7.086 -5.403 1.00 98.25 80 PHE A C 1
ATOM 654 O O . PHE A 1 80 ? 10.428 -7.233 -6.423 1.00 98.25 80 PHE A O 1
ATOM 661 N N . LEU A 1 81 ? 9.918 -6.030 -4.600 1.00 98.06 81 LEU A N 1
ATOM 662 C CA . LEU A 1 81 ? 10.846 -4.934 -4.895 1.00 98.06 81 LEU A CA 1
ATOM 663 C C . LEU A 1 81 ? 12.303 -5.400 -4.852 1.00 98.06 81 LEU A C 1
ATOM 665 O O . LEU A 1 81 ? 13.094 -5.001 -5.703 1.00 98.06 81 LEU A O 1
ATOM 669 N N . SER A 1 82 ? 12.661 -6.297 -3.928 1.00 97.88 82 SER A N 1
ATOM 670 C CA . SER A 1 82 ? 14.008 -6.886 -3.895 1.00 97.88 82 SER A CA 1
ATOM 671 C C . SER A 1 82 ? 14.327 -7.639 -5.189 1.00 97.88 82 SER A C 1
ATOM 673 O O . SER A 1 82 ? 15.417 -7.488 -5.739 1.00 97.88 82 SER A O 1
ATOM 675 N N . ALA A 1 83 ? 13.371 -8.406 -5.721 1.00 97.44 83 ALA A N 1
ATOM 676 C CA . ALA A 1 83 ? 13.554 -9.127 -6.976 1.00 97.44 83 ALA A CA 1
ATOM 677 C C . ALA A 1 83 ? 13.726 -8.181 -8.177 1.00 97.44 83 ALA A C 1
ATOM 679 O O . ALA A 1 83 ? 14.590 -8.434 -9.021 1.00 97.44 83 ALA A O 1
ATOM 680 N N . ILE A 1 84 ? 12.964 -7.082 -8.232 1.00 97.88 84 ILE A N 1
ATOM 681 C CA . ILE A 1 84 ? 13.106 -6.041 -9.263 1.00 97.88 84 ILE A CA 1
ATOM 682 C C . ILE A 1 84 ? 14.454 -5.334 -9.139 1.00 97.88 84 ILE A C 1
ATOM 684 O O . ILE A 1 84 ? 15.160 -5.200 -10.135 1.00 97.88 84 ILE A O 1
ATOM 688 N N . LYS A 1 85 ? 14.848 -4.932 -7.925 1.00 97.88 85 LYS A N 1
ATOM 689 C CA . LYS A 1 85 ? 16.143 -4.298 -7.649 1.00 97.88 85 LYS A CA 1
ATOM 690 C C . LYS A 1 85 ? 17.303 -5.156 -8.158 1.00 97.88 85 LYS A C 1
ATOM 692 O O . LYS A 1 85 ? 18.219 -4.633 -8.785 1.00 97.88 85 LYS A O 1
ATOM 697 N N . SER A 1 86 ? 17.260 -6.465 -7.907 1.00 97.81 86 SER A N 1
ATOM 698 C CA . SER A 1 86 ? 18.283 -7.411 -8.370 1.00 97.81 86 SER A CA 1
ATOM 699 C C . SER A 1 86 ? 18.216 -7.706 -9.872 1.00 97.81 86 SER A C 1
ATOM 701 O O . SER A 1 86 ? 19.193 -8.195 -10.430 1.00 97.81 86 SER A O 1
ATOM 703 N N . ASN A 1 87 ? 17.088 -7.430 -10.533 1.00 97.19 87 ASN A N 1
ATOM 704 C CA . ASN A 1 87 ? 16.854 -7.750 -11.944 1.00 97.19 87 ASN A CA 1
ATOM 705 C C . ASN A 1 87 ? 16.181 -6.576 -12.682 1.00 97.19 87 ASN A C 1
ATOM 707 O O . ASN A 1 87 ? 15.097 -6.741 -13.252 1.00 97.19 87 ASN A O 1
ATOM 711 N N . PRO A 1 88 ? 16.800 -5.383 -12.715 1.00 96.25 88 PRO A N 1
ATOM 712 C CA . PRO A 1 88 ? 16.125 -4.167 -13.166 1.00 96.25 88 PRO A CA 1
ATOM 713 C C . PRO A 1 88 ? 15.702 -4.230 -14.642 1.00 96.25 88 PRO A C 1
ATOM 715 O O . PRO A 1 88 ? 14.674 -3.673 -15.017 1.00 96.25 88 PRO A O 1
ATOM 718 N N . HIS A 1 89 ? 16.430 -4.983 -15.475 1.00 95.31 89 HIS A N 1
ATOM 719 C CA . HIS A 1 89 ? 16.142 -5.177 -16.902 1.00 95.31 89 HIS A CA 1
ATOM 720 C C . HIS A 1 89 ? 14.761 -5.790 -17.201 1.00 95.31 89 HIS A C 1
ATOM 722 O O . HIS A 1 89 ? 14.276 -5.679 -18.327 1.00 95.31 89 HIS A O 1
ATOM 728 N N . ILE A 1 90 ? 14.116 -6.423 -16.215 1.00 95.12 90 ILE A N 1
ATOM 729 C CA . ILE A 1 90 ? 12.743 -6.935 -16.346 1.00 95.12 90 ILE A CA 1
ATOM 730 C C . ILE A 1 90 ? 11.770 -5.786 -16.617 1.00 95.12 90 ILE A C 1
ATOM 732 O O . ILE A 1 90 ? 10.884 -5.922 -17.462 1.00 95.12 90 ILE A O 1
ATOM 736 N N . LEU A 1 91 ? 11.981 -4.642 -15.960 1.00 96.25 91 LEU A N 1
ATOM 737 C CA . LEU A 1 91 ? 11.216 -3.410 -16.145 1.00 96.25 91 LEU A CA 1
ATOM 738 C C . LEU A 1 91 ? 11.999 -2.439 -17.027 1.00 96.25 91 LEU A C 1
ATOM 740 O O . LEU A 1 91 ? 12.355 -1.331 -16.621 1.00 96.25 91 LEU A O 1
ATOM 744 N N . SER A 1 92 ? 12.313 -2.901 -18.236 1.00 96.50 92 SER A N 1
ATOM 745 C CA . SER A 1 92 ? 12.995 -2.106 -19.250 1.00 96.50 92 SER A CA 1
ATOM 746 C C . SER A 1 92 ? 12.023 -1.358 -20.155 1.00 96.50 92 SER A C 1
ATOM 748 O O . SER A 1 92 ? 10.857 -1.732 -20.315 1.00 96.50 92 SER A O 1
ATOM 750 N N . ARG A 1 93 ? 12.544 -0.324 -20.814 1.00 96.31 93 ARG A N 1
ATOM 751 C CA . ARG A 1 93 ? 11.826 0.455 -21.824 1.00 96.31 93 ARG A CA 1
ATOM 752 C C . ARG A 1 93 ? 11.306 -0.424 -22.959 1.00 96.31 93 ARG A C 1
ATOM 754 O O . ARG A 1 93 ? 10.182 -0.241 -23.413 1.00 96.31 93 ARG A O 1
ATOM 761 N N . SER A 1 94 ? 12.095 -1.405 -23.399 1.00 94.75 94 SER A N 1
ATOM 762 C CA . SER A 1 94 ? 11.683 -2.331 -24.458 1.00 94.75 94 SER A CA 1
ATOM 763 C C . SER A 1 94 ? 10.533 -3.235 -24.009 1.00 94.75 94 SER A C 1
ATOM 765 O O . SER A 1 94 ? 9.565 -3.382 -24.757 1.00 94.75 94 SER A O 1
ATOM 767 N N . THR A 1 95 ? 10.584 -3.772 -22.782 1.00 93.62 95 THR A N 1
ATOM 768 C CA . THR A 1 95 ? 9.464 -4.527 -22.198 1.00 93.62 95 THR A CA 1
ATOM 769 C C . THR A 1 95 ? 8.205 -3.661 -22.132 1.00 93.62 95 THR A C 1
ATOM 771 O O . THR A 1 95 ? 7.144 -4.086 -22.585 1.00 93.62 95 THR A O 1
ATOM 774 N N . TYR A 1 96 ? 8.330 -2.427 -21.637 1.00 94.69 96 TYR A N 1
ATOM 775 C CA . TYR A 1 96 ? 7.216 -1.491 -21.494 1.00 94.69 96 TYR A CA 1
ATOM 776 C C . TYR A 1 96 ? 6.581 -1.111 -22.840 1.00 94.69 96 TYR A C 1
ATOM 778 O O . TYR A 1 96 ? 5.369 -1.204 -22.990 1.00 94.69 96 TYR A O 1
ATOM 786 N N . LYS A 1 97 ? 7.368 -0.783 -23.874 1.00 93.88 97 LYS A N 1
ATOM 787 C CA . LYS A 1 97 ? 6.838 -0.532 -25.234 1.00 93.88 97 LYS A CA 1
ATOM 788 C C . LYS A 1 97 ? 6.169 -1.780 -25.830 1.00 93.88 97 LYS A C 1
ATOM 790 O O . LYS A 1 97 ? 5.172 -1.679 -26.547 1.00 93.88 97 LYS A O 1
ATOM 795 N N . GLY A 1 98 ? 6.670 -2.973 -25.501 1.00 93.44 98 GLY A N 1
ATOM 796 C CA . GLY A 1 98 ? 6.045 -4.246 -25.872 1.00 93.44 98 GLY A CA 1
ATOM 797 C C . GLY A 1 98 ? 4.621 -4.415 -25.325 1.00 93.44 98 GLY A C 1
ATOM 798 O O . GLY A 1 98 ? 3.777 -5.012 -25.998 1.00 93.44 98 GLY A O 1
ATOM 799 N N . LEU A 1 99 ? 4.322 -3.837 -24.156 1.00 92.62 99 LEU A N 1
ATOM 800 C CA . LEU A 1 99 ? 2.993 -3.874 -23.540 1.00 92.62 99 LEU A CA 1
ATOM 801 C C . LEU A 1 99 ? 1.933 -3.158 -24.384 1.00 92.62 99 LEU A C 1
ATOM 803 O O . LEU A 1 99 ? 0.841 -3.697 -24.550 1.00 92.62 99 LEU A O 1
ATOM 807 N N . TYR A 1 100 ? 2.258 -2.009 -24.985 1.00 89.56 100 TYR A N 1
ATOM 808 C CA . TYR A 1 100 ? 1.328 -1.273 -25.853 1.00 89.56 100 TYR A CA 1
ATOM 809 C C . TYR A 1 100 ? 0.904 -2.107 -27.057 1.00 89.56 100 TYR A C 1
ATOM 811 O O . TYR A 1 100 ? -0.281 -2.181 -27.376 1.00 89.56 100 TYR A O 1
ATOM 819 N N . LYS A 1 101 ? 1.866 -2.800 -27.679 1.00 87.88 101 LYS A N 1
ATOM 820 C CA . LYS A 1 101 ? 1.598 -3.710 -28.799 1.00 87.88 101 LYS A CA 1
ATOM 821 C C . LYS A 1 101 ? 0.720 -4.879 -28.359 1.00 87.88 101 LYS A C 1
ATOM 823 O O . LYS A 1 101 ? -0.265 -5.183 -29.023 1.00 87.88 101 LYS A O 1
ATOM 828 N N . LYS A 1 102 ? 1.049 -5.503 -27.223 1.00 87.94 102 LYS A N 1
ATOM 829 C CA . LYS A 1 102 ? 0.306 -6.649 -26.677 1.00 87.94 102 LYS A CA 1
ATOM 830 C C . LYS A 1 102 ? -1.137 -6.293 -26.307 1.00 87.94 102 LYS A C 1
ATOM 832 O O . LYS A 1 102 ? -2.027 -7.108 -26.515 1.00 87.94 102 LYS A O 1
ATOM 837 N N . MET A 1 103 ? -1.363 -5.102 -25.759 1.00 84.12 103 MET A N 1
ATOM 838 C CA . MET A 1 103 ? -2.682 -4.642 -25.311 1.00 84.12 103 MET A CA 1
ATOM 839 C C . MET A 1 103 ? -3.469 -3.878 -26.382 1.00 84.12 103 MET A C 1
ATOM 841 O O . MET A 1 103 ? -4.576 -3.427 -26.106 1.00 84.12 103 MET A O 1
ATOM 845 N N . GLY A 1 104 ? -2.926 -3.722 -27.594 1.00 85.06 104 GLY A N 1
ATOM 846 C CA . GLY A 1 104 ? -3.593 -2.976 -28.665 1.00 85.06 104 GLY A CA 1
ATOM 847 C C . GLY A 1 104 ? -3.771 -1.486 -28.350 1.00 85.06 104 GLY A C 1
ATOM 848 O O . GLY A 1 104 ? -4.704 -0.856 -28.842 1.00 85.06 104 GLY A O 1
ATOM 849 N N . LEU A 1 105 ? -2.897 -0.911 -27.519 1.00 80.94 105 LEU A N 1
ATOM 850 C CA . LEU A 1 105 ? -2.953 0.498 -27.144 1.00 80.94 105 LEU A CA 1
ATOM 851 C C . LEU A 1 105 ? -2.345 1.353 -28.267 1.00 80.94 105 LEU A C 1
ATOM 853 O O . LEU A 1 105 ? -1.138 1.321 -28.499 1.00 80.94 105 LEU A O 1
ATOM 857 N N . GLY A 1 106 ? -3.173 2.140 -28.957 1.00 82.75 106 GLY A N 1
ATOM 858 C CA . GLY A 1 106 ? -2.802 2.929 -30.144 1.00 82.75 106 GLY A CA 1
ATOM 859 C C . GLY A 1 106 ? -1.982 4.202 -29.889 1.00 82.75 106 GLY A C 1
ATOM 860 O O . GLY A 1 106 ? -2.187 5.203 -30.572 1.00 82.75 106 GLY A O 1
ATOM 861 N N . PHE A 1 107 ? -1.088 4.214 -28.898 1.00 85.25 107 PHE A N 1
ATOM 862 C CA . PHE A 1 107 ? -0.265 5.389 -28.584 1.00 85.25 107 PHE A CA 1
ATOM 863 C C . PHE A 1 107 ? 1.004 5.457 -29.445 1.00 85.25 107 PHE A C 1
ATOM 865 O O . PHE A 1 107 ? 1.619 4.429 -29.732 1.00 85.25 107 PHE A O 1
ATOM 872 N N . SER A 1 108 ? 1.430 6.675 -29.808 1.00 91.62 108 SER A N 1
ATOM 873 C CA . SER A 1 108 ? 2.694 6.911 -30.520 1.00 91.62 108 SER A CA 1
ATOM 874 C C . SER A 1 108 ? 3.900 6.464 -29.694 1.00 91.62 108 SER A C 1
ATOM 876 O O . SER A 1 108 ? 3.863 6.502 -28.464 1.00 91.62 108 SER A O 1
ATOM 878 N N . GLU A 1 109 ? 5.003 6.099 -30.355 1.00 91.69 109 GLU A N 1
ATOM 879 C CA . GLU A 1 109 ? 6.236 5.730 -29.648 1.00 91.69 109 GLU A CA 1
ATOM 880 C C . GLU A 1 109 ? 6.747 6.847 -28.731 1.00 91.69 109 GLU A C 1
ATOM 882 O O . GLU A 1 109 ? 7.125 6.561 -27.601 1.00 91.69 109 GLU A O 1
ATOM 887 N N . SER A 1 110 ? 6.665 8.109 -29.168 1.00 93.25 110 SER A N 1
ATOM 888 C CA . SER A 1 110 ? 7.043 9.265 -28.344 1.00 93.25 110 SER A CA 1
ATOM 889 C C . SER A 1 110 ? 6.287 9.304 -27.016 1.00 93.25 110 SER A C 1
ATOM 891 O O . SER A 1 110 ? 6.887 9.505 -25.966 1.00 93.25 110 SER A O 1
ATOM 893 N N . ARG A 1 111 ? 4.978 9.030 -27.040 1.00 91.62 111 ARG A N 1
ATOM 894 C CA . ARG A 1 111 ? 4.145 9.016 -25.837 1.00 91.62 111 ARG A CA 1
ATOM 895 C C . ARG A 1 111 ? 4.457 7.823 -24.937 1.00 91.62 111 ARG A C 1
ATOM 897 O O . ARG A 1 111 ? 4.410 7.956 -23.719 1.00 91.62 111 ARG A O 1
ATOM 904 N N . GLN A 1 112 ? 4.789 6.670 -25.517 1.00 93.69 112 GLN A N 1
ATOM 905 C CA . GLN A 1 112 ? 5.249 5.509 -24.748 1.00 93.69 112 GLN A CA 1
ATOM 906 C C . GLN A 1 112 ? 6.569 5.821 -24.028 1.00 93.69 112 GLN A C 1
ATOM 908 O O . GLN A 1 112 ? 6.735 5.458 -22.864 1.00 93.69 112 GLN A O 1
ATOM 913 N N . ASP A 1 113 ? 7.482 6.517 -24.708 1.00 94.81 113 ASP A N 1
ATOM 914 C CA . ASP A 1 113 ? 8.777 6.914 -24.164 1.00 94.81 113 ASP A CA 1
ATOM 915 C C . ASP A 1 113 ? 8.647 7.971 -23.059 1.00 94.81 113 ASP A C 1
ATOM 917 O O . ASP A 1 113 ? 9.239 7.788 -21.996 1.00 94.81 113 ASP A O 1
ATOM 921 N N . GLU A 1 114 ? 7.803 8.990 -23.245 1.00 94.62 114 GLU A N 1
ATOM 922 C CA . GLU A 1 114 ? 7.476 9.983 -22.210 1.00 94.62 114 GLU A CA 1
ATOM 923 C C . GLU A 1 114 ? 6.852 9.337 -20.965 1.00 94.62 114 GLU A C 1
ATOM 925 O O . GLU A 1 114 ? 7.210 9.669 -19.834 1.00 94.62 114 GLU A O 1
ATOM 930 N N . GLN A 1 115 ? 5.929 8.388 -21.148 1.00 93.25 115 GLN A N 1
ATOM 931 C CA . GLN A 1 115 ? 5.313 7.682 -20.023 1.00 93.25 115 GLN A CA 1
ATOM 932 C C . GLN A 1 115 ? 6.325 6.806 -19.281 1.00 93.25 115 GLN A C 1
ATOM 934 O O . GLN A 1 115 ? 6.298 6.748 -18.053 1.00 93.25 115 GLN A O 1
ATOM 939 N N . PHE A 1 116 ? 7.249 6.157 -19.992 1.00 96.00 116 PHE A N 1
ATOM 940 C CA . PHE A 1 116 ? 8.319 5.410 -19.338 1.00 96.00 116 PHE A CA 1
ATOM 941 C C . PHE A 1 116 ? 9.302 6.333 -18.606 1.00 96.00 116 PHE A C 1
ATOM 943 O O . PHE A 1 116 ? 9.722 6.004 -17.497 1.00 96.00 116 PHE A O 1
ATOM 950 N N . ASP A 1 117 ? 9.628 7.499 -19.169 1.00 96.62 117 ASP A N 1
ATOM 951 C CA . ASP A 1 117 ? 10.493 8.499 -18.529 1.00 96.62 117 ASP A CA 1
ATOM 952 C C . ASP A 1 117 ? 9.9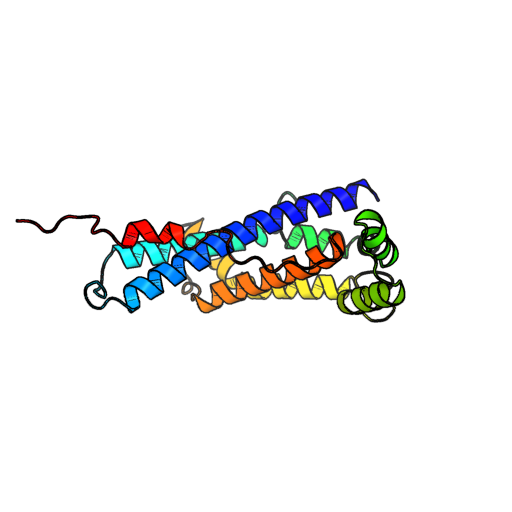23 8.968 -17.185 1.00 96.62 117 ASP A C 1
ATOM 954 O O . ASP A 1 117 ? 10.665 9.100 -16.211 1.00 96.62 117 ASP A O 1
ATOM 958 N N . GLN A 1 118 ? 8.602 9.141 -17.089 1.00 94.19 118 GLN A N 1
ATOM 959 C CA . GLN A 1 118 ? 7.924 9.469 -15.827 1.00 94.19 118 GLN A CA 1
ATOM 960 C C . GLN A 1 118 ? 8.065 8.364 -14.768 1.00 94.19 118 GLN A C 1
ATOM 962 O O . GLN A 1 118 ? 8.019 8.637 -13.567 1.00 94.19 118 GLN A O 1
ATOM 967 N N . LEU A 1 119 ? 8.232 7.109 -15.191 1.00 94.19 119 LEU A N 1
ATOM 968 C CA . LEU A 1 119 ? 8.361 5.968 -14.291 1.00 94.19 119 LEU A CA 1
ATOM 969 C C . LEU A 1 119 ? 9.820 5.705 -13.903 1.00 94.19 119 LEU A C 1
ATOM 971 O O . LEU A 1 119 ? 10.118 5.548 -12.718 1.00 94.19 119 LEU A O 1
ATOM 975 N N . ALA A 1 120 ? 10.728 5.646 -14.873 1.00 95.88 120 ALA A N 1
ATOM 976 C CA . ALA A 1 120 ? 12.104 5.183 -14.688 1.00 95.88 120 ALA A CA 1
ATOM 977 C C . ALA A 1 120 ? 13.161 6.301 -14.703 1.00 95.88 120 ALA A C 1
ATOM 979 O O . ALA A 1 120 ? 14.309 6.040 -14.344 1.00 95.88 120 ALA A O 1
ATOM 980 N N . GLY A 1 121 ? 12.783 7.524 -15.080 1.00 95.31 121 GLY A N 1
ATOM 981 C CA . GLY A 1 121 ? 13.688 8.648 -15.316 1.00 95.31 121 GLY A CA 1
ATOM 982 C C . GLY A 1 121 ? 13.982 8.861 -16.804 1.00 95.31 121 GLY A C 1
ATOM 983 O O . GLY A 1 121 ? 13.956 7.921 -17.601 1.00 95.31 121 GLY A O 1
ATOM 984 N N . ILE A 1 122 ? 14.276 10.114 -17.167 1.00 96.06 122 ILE A N 1
ATOM 985 C CA . ILE A 1 122 ? 14.491 10.543 -18.557 1.00 96.06 122 ILE A CA 1
ATOM 986 C C . ILE A 1 122 ? 15.605 9.722 -19.210 1.00 96.06 122 ILE A C 1
ATOM 988 O O . ILE A 1 122 ? 16.731 9.675 -18.711 1.00 96.06 122 ILE A O 1
ATOM 992 N N . GLY A 1 123 ? 15.288 9.077 -20.335 1.00 94.62 123 GLY A N 1
ATOM 993 C CA . GLY A 1 123 ? 16.246 8.298 -21.122 1.00 94.62 123 GLY A CA 1
ATOM 994 C C . GLY A 1 123 ? 16.723 7.009 -20.447 1.00 94.62 123 GLY A C 1
ATOM 995 O O . GLY A 1 123 ? 17.566 6.305 -21.004 1.00 94.62 123 GLY A O 1
ATOM 996 N N . ALA A 1 124 ? 16.186 6.654 -19.275 1.00 96.69 124 ALA A N 1
ATOM 997 C CA . ALA A 1 124 ? 16.594 5.449 -18.571 1.00 96.69 124 ALA A CA 1
ATOM 998 C C . ALA A 1 124 ? 16.230 4.195 -19.393 1.00 96.69 124 ALA A C 1
ATOM 1000 O O . ALA A 1 124 ? 15.136 4.126 -19.971 1.00 96.69 124 ALA A O 1
ATOM 1001 N N . PRO A 1 125 ? 17.113 3.180 -19.458 1.00 96.62 125 PRO A N 1
ATOM 1002 C CA . PRO A 1 125 ? 16.816 1.928 -20.151 1.00 96.62 125 PRO A CA 1
ATOM 1003 C C . PRO A 1 125 ? 15.912 0.998 -19.329 1.00 96.62 125 PRO A C 1
ATOM 1005 O O . PRO A 1 125 ? 15.240 0.134 -19.892 1.00 96.62 125 PRO A O 1
ATOM 1008 N N . HIS A 1 126 ? 15.901 1.156 -18.007 1.00 97.56 126 HIS A N 1
ATOM 1009 C CA . HIS A 1 126 ? 15.118 0.382 -17.049 1.00 97.56 126 HIS A CA 1
ATOM 1010 C C . HIS A 1 126 ? 14.960 1.159 -15.739 1.00 97.56 126 HIS A C 1
ATOM 1012 O O . HIS A 1 126 ? 15.647 2.158 -15.526 1.00 97.56 126 HIS A O 1
ATOM 1018 N N . VAL A 1 127 ? 14.102 0.676 -14.838 1.00 95.69 127 VAL A N 1
ATOM 1019 C CA . VAL A 1 127 ? 14.010 1.218 -13.473 1.00 95.69 127 VAL A CA 1
ATOM 1020 C C . VAL A 1 127 ? 15.379 1.186 -12.775 1.00 95.69 127 VAL A C 1
ATOM 1022 O O . VAL A 1 127 ? 16.122 0.205 -12.874 1.00 95.69 127 VAL A O 1
ATOM 1025 N N . GLY A 1 128 ? 15.748 2.274 -12.098 1.00 96.62 128 GLY A N 1
ATOM 1026 C CA . GLY A 1 128 ? 17.028 2.380 -11.398 1.00 96.62 128 GLY A CA 1
ATOM 1027 C C . GLY A 1 128 ? 17.036 1.567 -10.095 1.00 96.62 128 GLY A C 1
ATOM 1028 O O . GLY A 1 128 ? 16.202 1.841 -9.234 1.00 96.62 128 GLY A O 1
ATOM 1029 N N . PRO A 1 129 ? 17.984 0.633 -9.872 1.00 97.19 129 PRO A N 1
ATOM 1030 C CA . PRO A 1 129 ? 18.045 -0.152 -8.632 1.00 97.19 129 PRO A CA 1
ATOM 1031 C C . PRO A 1 129 ? 18.110 0.690 -7.352 1.00 97.19 129 PRO A C 1
ATOM 1033 O O . PRO A 1 129 ? 17.512 0.315 -6.349 1.00 97.19 129 PRO A O 1
ATOM 1036 N N . ALA A 1 130 ? 18.789 1.841 -7.395 1.00 97.44 130 ALA A N 1
ATOM 1037 C CA . ALA A 1 130 ? 18.868 2.770 -6.266 1.00 97.44 130 ALA A CA 1
ATOM 1038 C C . ALA A 1 130 ? 17.502 3.385 -5.908 1.00 97.44 130 ALA A C 1
ATOM 1040 O O . ALA A 1 130 ? 17.203 3.565 -4.732 1.00 97.44 130 ALA A O 1
ATOM 1041 N N . VAL A 1 131 ? 16.652 3.647 -6.909 1.00 96.88 131 VAL A N 1
ATOM 1042 C CA . VAL A 1 131 ? 15.282 4.140 -6.692 1.00 96.88 131 VAL A CA 1
ATOM 1043 C C . VAL A 1 131 ? 14.444 3.065 -6.003 1.00 96.88 131 VAL A C 1
ATOM 1045 O O . VAL A 1 131 ? 13.773 3.347 -5.018 1.00 96.88 131 VAL A O 1
ATOM 1048 N N . VAL A 1 132 ? 14.535 1.816 -6.472 1.00 98.00 132 VAL A N 1
ATOM 1049 C CA . VAL A 1 132 ? 13.812 0.681 -5.871 1.00 98.00 132 VAL A CA 1
ATOM 1050 C C . VAL A 1 132 ? 14.279 0.414 -4.436 1.00 98.00 132 VAL A C 1
ATOM 1052 O O . VAL A 1 132 ? 13.475 0.089 -3.566 1.00 98.00 132 VAL A O 1
ATOM 1055 N N . GLU A 1 133 ? 15.577 0.561 -4.161 1.00 98.12 133 GLU A N 1
ATOM 1056 C CA . GLU A 1 133 ? 16.120 0.458 -2.803 1.00 98.12 133 GLU A CA 1
ATOM 1057 C C . GLU A 1 133 ? 15.587 1.558 -1.885 1.00 98.12 133 GLU A C 1
ATOM 1059 O O . GLU A 1 133 ? 15.153 1.258 -0.774 1.00 98.12 133 GLU A O 1
ATOM 1064 N N . GLN A 1 134 ? 15.556 2.803 -2.357 1.00 97.88 134 GLN A N 1
ATOM 1065 C CA . GLN A 1 134 ? 14.979 3.906 -1.598 1.00 97.88 134 GLN A CA 1
ATOM 1066 C C . GLN A 1 134 ? 13.500 3.649 -1.269 1.00 97.88 134 GLN A C 1
ATOM 1068 O O . GLN A 1 134 ? 13.111 3.758 -0.109 1.00 97.88 134 GLN A O 1
ATOM 1073 N N . GLU A 1 135 ? 12.694 3.236 -2.252 1.00 97.50 135 GLU A N 1
ATOM 1074 C CA . GLU A 1 135 ? 11.279 2.884 -2.050 1.00 97.50 135 GLU A CA 1
ATOM 1075 C C . GLU A 1 135 ? 11.107 1.778 -0.993 1.00 97.50 135 GLU A C 1
ATOM 1077 O O . GLU A 1 135 ? 10.205 1.829 -0.154 1.00 97.50 135 GLU A O 1
ATOM 1082 N N . LEU A 1 136 ? 11.991 0.780 -1.006 1.00 96.81 136 LEU A N 1
ATOM 1083 C CA . LEU A 1 136 ? 11.975 -0.334 -0.064 1.00 96.81 136 LEU A CA 1
ATOM 1084 C C . LEU A 1 136 ? 12.337 0.109 1.365 1.00 96.81 136 LEU A C 1
ATOM 1086 O O . LEU A 1 136 ? 11.700 -0.339 2.323 1.00 96.81 136 LEU A O 1
ATOM 1090 N N . GLU A 1 137 ? 13.321 0.993 1.530 1.00 97.31 137 GLU A N 1
ATOM 1091 C CA . GLU A 1 137 ? 13.702 1.533 2.841 1.00 97.31 137 GLU A CA 1
ATOM 1092 C C . GLU A 1 137 ? 12.662 2.516 3.398 1.00 97.31 137 GLU A C 1
ATOM 1094 O O . GLU A 1 137 ? 12.330 2.457 4.588 1.00 97.31 137 GLU A O 1
ATOM 1099 N N . GLU A 1 138 ? 12.067 3.355 2.548 1.00 97.50 138 GLU A N 1
ATOM 1100 C CA . GLU A 1 138 ? 10.933 4.212 2.913 1.00 97.50 138 GLU A CA 1
ATOM 1101 C C . GLU A 1 138 ? 9.750 3.365 3.402 1.00 97.50 138 GLU A C 1
ATOM 1103 O O . GLU A 1 138 ? 9.208 3.614 4.486 1.00 97.50 138 GLU A O 1
ATOM 1108 N N . LEU A 1 139 ? 9.413 2.296 2.671 1.00 96.62 139 LEU A N 1
ATOM 1109 C CA . LEU A 1 139 ? 8.326 1.391 3.033 1.00 96.62 139 LEU A CA 1
ATOM 1110 C C . LEU A 1 139 ? 8.582 0.673 4.367 1.00 96.62 139 LEU A C 1
ATOM 1112 O O . LEU A 1 139 ? 7.687 0.560 5.213 1.00 96.62 139 LEU A O 1
ATOM 1116 N N . LYS A 1 140 ? 9.805 0.188 4.600 1.00 95.38 140 LYS A N 1
ATOM 1117 C CA . LYS A 1 140 ? 10.181 -0.413 5.890 1.00 95.38 140 LYS A CA 1
ATOM 1118 C C . LYS A 1 140 ? 10.074 0.592 7.031 1.00 95.38 140 LYS A C 1
ATOM 1120 O O . LYS A 1 140 ? 9.633 0.227 8.122 1.00 95.38 140 LYS A O 1
ATOM 1125 N N . THR A 1 141 ? 10.475 1.835 6.785 1.00 96.75 141 THR A N 1
ATOM 1126 C CA . THR A 1 141 ? 10.480 2.901 7.788 1.00 96.75 141 THR A CA 1
ATOM 1127 C C . THR A 1 141 ? 9.058 3.249 8.211 1.00 96.75 141 THR A C 1
ATOM 1129 O O . THR A 1 141 ? 8.740 3.138 9.402 1.00 96.75 141 THR A O 1
ATOM 1132 N N . ILE A 1 142 ? 8.182 3.569 7.251 1.00 97.06 142 ILE A N 1
ATOM 1133 C CA . ILE A 1 142 ? 6.799 3.990 7.522 1.00 97.06 142 ILE A CA 1
ATOM 1134 C C . ILE A 1 142 ? 5.971 2.877 8.179 1.00 97.06 142 ILE A C 1
ATOM 1136 O O . ILE A 1 142 ? 5.160 3.134 9.065 1.00 97.06 142 ILE A O 1
ATOM 1140 N N . THR A 1 143 ? 6.237 1.611 7.842 1.00 96.56 143 THR A N 1
ATOM 1141 C CA . THR A 1 143 ? 5.514 0.462 8.418 1.00 96.56 143 THR A CA 1
ATOM 1142 C C . THR A 1 143 ? 6.132 -0.086 9.708 1.00 96.56 143 THR A C 1
ATOM 1144 O O . THR A 1 143 ? 5.556 -0.971 10.351 1.00 96.56 143 THR A O 1
ATOM 1147 N N . SER A 1 144 ? 7.289 0.424 10.142 1.00 94.50 144 SER A N 1
ATOM 1148 C CA . SER A 1 144 ? 8.052 -0.153 11.258 1.00 94.50 144 SER A CA 1
ATOM 1149 C C . SER A 1 144 ? 7.270 -0.188 12.577 1.00 94.50 144 SER A C 1
ATOM 1151 O O . SER A 1 144 ? 7.318 -1.191 13.299 1.00 94.50 144 SER A O 1
ATOM 1153 N N . LYS A 1 145 ? 6.518 0.876 12.890 1.00 93.62 145 LYS A N 1
ATOM 1154 C CA . LYS A 1 145 ? 5.689 0.968 14.101 1.00 93.62 145 LYS A CA 1
ATOM 1155 C C . LYS A 1 145 ? 4.566 -0.069 14.079 1.00 93.62 145 LYS A C 1
ATOM 1157 O O . LYS A 1 145 ? 4.403 -0.802 15.054 1.00 93.62 145 LYS A O 1
ATOM 1162 N N . LEU A 1 146 ? 3.858 -0.183 12.955 1.00 94.81 146 LEU A N 1
ATOM 1163 C CA . LEU A 1 146 ? 2.773 -1.147 12.757 1.00 94.81 146 LEU A CA 1
ATOM 1164 C C . LEU A 1 146 ? 3.278 -2.586 12.897 1.00 94.81 146 LEU A C 1
ATOM 1166 O O . LEU A 1 146 ? 2.689 -3.372 13.634 1.00 94.81 146 LEU A O 1
ATOM 1170 N N . ARG A 1 147 ? 4.416 -2.923 12.271 1.00 93.25 147 ARG A N 1
ATOM 1171 C CA . ARG A 1 147 ? 5.035 -4.255 12.392 1.00 93.25 147 ARG A CA 1
ATOM 1172 C C . ARG A 1 147 ? 5.392 -4.592 13.838 1.00 93.25 147 ARG A C 1
ATOM 1174 O O . ARG A 1 147 ? 5.096 -5.692 14.304 1.00 93.25 147 ARG A O 1
ATOM 1181 N N . LYS A 1 148 ? 6.015 -3.650 14.558 1.00 90.69 148 LYS A N 1
ATOM 1182 C CA . LYS A 1 148 ? 6.367 -3.819 15.979 1.00 90.69 148 LYS A CA 1
ATOM 1183 C C . LYS A 1 148 ? 5.121 -4.026 16.835 1.00 90.69 148 LYS A C 1
ATOM 1185 O O . LYS A 1 148 ? 5.131 -4.906 17.693 1.00 90.69 148 LYS A O 1
ATOM 1190 N N . TYR A 1 149 ? 4.069 -3.246 16.596 1.00 92.00 149 TYR A N 1
ATOM 1191 C CA . TYR A 1 149 ? 2.810 -3.374 17.318 1.00 92.00 149 TYR A CA 1
ATOM 1192 C C . TYR A 1 149 ? 2.129 -4.719 17.037 1.00 92.00 149 TYR A C 1
ATOM 1194 O O . TYR A 1 149 ? 1.822 -5.443 17.981 1.00 92.00 149 TYR A O 1
ATOM 1202 N N . ALA A 1 150 ? 1.986 -5.114 15.767 1.00 91.56 150 ALA A N 1
ATOM 1203 C CA . ALA A 1 150 ? 1.406 -6.409 15.419 1.00 91.56 150 ALA A CA 1
ATOM 1204 C C . ALA A 1 150 ? 2.171 -7.573 16.043 1.00 91.56 150 ALA A C 1
ATOM 1206 O O . ALA A 1 150 ? 1.553 -8.433 16.659 1.00 91.56 150 ALA A O 1
ATOM 1207 N N . ASN A 1 151 ? 3.502 -7.588 15.943 1.00 87.25 151 ASN A N 1
ATOM 1208 C CA . ASN A 1 151 ? 4.295 -8.662 16.535 1.00 87.25 151 ASN A CA 1
ATOM 1209 C C . ASN A 1 151 ? 4.099 -8.738 18.055 1.00 87.25 151 ASN A C 1
ATOM 1211 O O . ASN A 1 151 ? 3.907 -9.828 18.572 1.00 87.25 151 ASN A O 1
ATOM 1215 N N . LYS A 1 152 ? 4.117 -7.599 18.759 1.00 86.31 152 LYS A N 1
ATOM 1216 C CA . LYS A 1 152 ? 4.105 -7.555 20.230 1.00 86.31 152 LYS A CA 1
ATOM 1217 C C . LYS A 1 152 ? 2.728 -7.539 20.885 1.00 86.31 152 LYS A C 1
ATOM 1219 O O . LYS A 1 152 ? 2.687 -7.595 22.114 1.00 86.31 152 LYS A O 1
ATOM 1224 N N . ARG A 1 153 ? 1.642 -7.318 20.138 1.00 83.19 153 ARG A N 1
ATOM 1225 C CA . ARG A 1 153 ? 0.280 -7.240 20.705 1.00 83.19 153 ARG A CA 1
ATOM 1226 C C . ARG A 1 153 ? -0.764 -8.070 20.011 1.00 83.19 153 ARG A C 1
ATOM 1228 O O . ARG A 1 153 ? -1.674 -8.534 20.682 1.00 83.19 153 ARG A O 1
ATOM 1235 N N . ILE A 1 154 ? -0.656 -8.212 18.698 1.00 85.62 154 ILE A N 1
ATOM 1236 C CA . ILE A 1 154 ? -1.656 -8.940 17.926 1.00 85.62 154 ILE A CA 1
ATOM 1237 C C . ILE A 1 154 ? -1.243 -10.410 17.825 1.00 85.62 154 ILE A C 1
ATOM 1239 O O . ILE A 1 154 ? -2.027 -11.293 18.144 1.00 85.62 154 ILE A O 1
ATOM 1243 N N . ALA A 1 155 ? -0.001 -10.671 17.412 1.00 82.81 155 ALA A N 1
ATOM 1244 C CA . ALA A 1 155 ? 0.512 -12.023 17.212 1.00 82.81 155 ALA A CA 1
ATOM 1245 C C . ALA A 1 155 ? 1.047 -12.647 18.508 1.00 82.81 155 ALA A C 1
ATOM 1247 O O . ALA A 1 155 ? 0.725 -13.789 18.828 1.00 82.81 155 ALA A O 1
ATOM 1248 N N . HIS A 1 156 ? 1.859 -11.903 19.261 1.00 79.62 156 HIS A N 1
ATOM 1249 C CA . HIS A 1 156 ? 2.347 -12.319 20.570 1.00 79.62 156 HIS A CA 1
ATOM 1250 C C . HIS A 1 156 ? 1.755 -11.390 21.619 1.00 79.62 156 HIS A C 1
ATOM 1252 O O . HIS A 1 156 ? 1.910 -10.177 21.517 1.00 79.62 156 HIS A O 1
ATOM 1258 N N . TYR A 1 157 ? 1.070 -11.932 22.623 1.00 76.00 157 TYR A N 1
ATOM 1259 C CA . TYR A 1 157 ? 0.626 -11.140 23.768 1.00 76.00 157 TYR A CA 1
ATOM 1260 C C . TYR A 1 157 ? 1.791 -10.998 24.757 1.00 76.00 157 TYR A C 1
ATOM 1262 O O . TYR A 1 157 ? 1.876 -11.700 25.764 1.00 76.00 157 TYR A O 1
ATOM 1270 N N . ASP A 1 158 ? 2.753 -10.141 24.408 1.00 76.00 158 ASP A N 1
ATOM 1271 C CA . ASP A 1 158 ? 3.983 -9.961 25.183 1.00 76.00 158 ASP A CA 1
ATOM 1272 C C . ASP A 1 158 ? 3.682 -9.450 26.603 1.00 76.00 158 ASP A C 1
ATOM 1274 O O . ASP A 1 158 ? 2.947 -8.476 26.788 1.00 76.00 158 ASP A O 1
ATOM 1278 N N . SER A 1 159 ? 4.349 -10.040 27.600 1.00 74.81 159 SER A N 1
ATOM 1279 C CA . SER A 1 159 ? 4.176 -9.721 29.027 1.00 74.81 159 SER A CA 1
ATOM 1280 C C . SER A 1 159 ? 4.611 -8.305 29.422 1.00 74.81 159 SER A C 1
ATOM 1282 O O . SER A 1 159 ? 4.118 -7.751 30.402 1.00 74.81 159 SER A O 1
ATOM 1284 N N . LYS A 1 160 ? 5.526 -7.690 28.664 1.00 77.50 160 LYS A N 1
ATOM 1285 C CA . LYS A 1 160 ? 5.918 -6.282 28.850 1.00 77.50 160 LYS A CA 1
ATOM 1286 C C . LYS A 1 160 ? 4.842 -5.361 28.275 1.00 77.50 160 LYS A C 1
ATOM 1288 O O . LYS A 1 160 ? 4.277 -5.724 27.2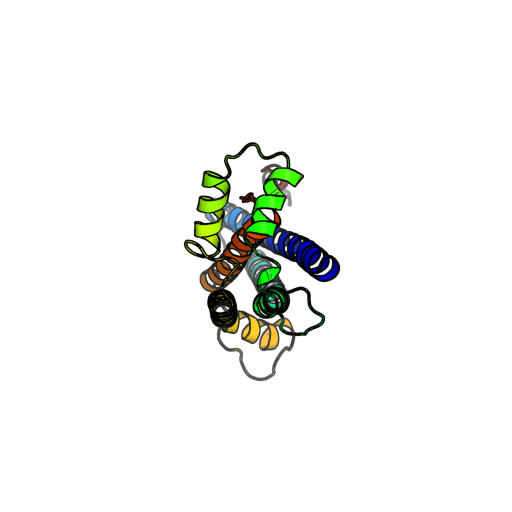47 1.00 77.50 160 LYS A O 1
ATOM 1293 N N . PRO A 1 161 ? 4.579 -4.174 28.845 1.00 63.62 161 PRO A N 1
ATOM 1294 C CA . PRO A 1 161 ? 3.590 -3.255 28.294 1.00 63.62 161 PRO A CA 1
ATOM 1295 C C . PRO A 1 161 ? 3.936 -2.819 26.853 1.00 63.62 161 PRO A C 1
ATOM 1297 O O . PRO A 1 161 ? 5.118 -2.726 26.498 1.00 63.62 161 PRO A O 1
ATOM 1300 N N . PRO A 1 162 ? 2.920 -2.586 26.003 1.00 63.81 162 PRO A N 1
ATOM 1301 C CA . PRO A 1 162 ? 3.114 -2.226 24.603 1.00 63.81 162 PRO A CA 1
ATOM 1302 C C . PRO A 1 162 ? 3.733 -0.833 24.475 1.00 63.81 162 PRO A C 1
ATOM 1304 O O . PRO A 1 162 ? 3.436 0.028 25.303 1.00 63.81 162 PRO A O 1
ATOM 1307 N N . PRO A 1 163 ? 4.458 -0.529 23.383 1.00 68.44 163 PRO A N 1
ATOM 1308 C CA . PRO A 1 163 ? 4.453 0.846 22.896 1.00 68.44 163 PRO A CA 1
ATOM 1309 C C . PRO A 1 163 ? 3.011 1.247 22.525 1.00 68.44 163 PRO A C 1
ATOM 1311 O O . PRO A 1 163 ? 2.260 0.379 22.069 1.00 68.44 163 PRO A O 1
ATOM 1314 N N . PRO A 1 164 ? 2.620 2.529 22.668 1.00 79.50 164 PRO A N 1
ATOM 1315 C CA . PRO A 1 164 ? 1.304 2.994 22.240 1.00 79.50 164 PRO A CA 1
ATOM 1316 C C . PRO A 1 164 ? 0.967 2.502 20.830 1.00 79.50 164 PRO A C 1
ATOM 1318 O O . PRO A 1 164 ? 1.833 2.494 19.944 1.00 79.50 164 PRO A O 1
ATOM 1321 N N . GLY A 1 165 ? -0.281 2.069 20.642 1.00 83.56 165 GLY A N 1
ATOM 1322 C CA . GLY A 1 165 ? -0.764 1.623 19.339 1.00 83.56 165 GLY A CA 1
ATOM 1323 C C . GLY A 1 165 ? -0.601 2.702 18.267 1.00 83.56 165 GLY A C 1
ATOM 1324 O O . GLY A 1 165 ? -0.503 3.890 18.594 1.00 83.56 165 GLY A O 1
ATOM 1325 N N . PRO A 1 166 ? -0.509 2.315 16.984 1.00 92.12 166 PRO A N 1
ATOM 1326 C CA . PRO A 1 166 ? -0.537 3.290 15.909 1.00 92.12 166 PRO A CA 1
ATOM 1327 C C . PRO A 1 166 ? -1.900 3.994 15.874 1.00 92.12 166 PRO A C 1
ATOM 1329 O O . PRO A 1 166 ? -2.935 3.387 16.136 1.00 92.12 166 PRO A O 1
ATOM 1332 N N . SER A 1 167 ? -1.885 5.282 15.556 1.00 95.12 167 SER A N 1
ATOM 1333 C CA . SER A 1 167 ? -3.091 6.060 15.279 1.00 95.12 167 SER A CA 1
ATOM 1334 C C . SER A 1 167 ? -3.705 5.663 13.933 1.00 95.12 167 SER A C 1
ATOM 1336 O O . SER A 1 167 ? -3.009 5.137 13.064 1.00 95.12 167 SER A O 1
ATOM 1338 N N . TYR A 1 168 ? -4.985 5.988 13.719 1.00 95.69 168 TYR A N 1
ATOM 1339 C CA . TYR A 1 168 ? -5.636 5.798 12.415 1.00 95.69 168 TYR A CA 1
ATOM 1340 C C . TYR A 1 168 ? -4.879 6.489 11.280 1.00 95.69 168 TYR A C 1
ATOM 1342 O O . TYR A 1 168 ? -4.708 5.906 10.218 1.00 95.69 168 TYR A O 1
ATOM 1350 N N . LYS A 1 169 ? -4.337 7.684 11.540 1.00 96.25 169 LYS A N 1
ATOM 1351 C CA . LYS A 1 169 ? -3.506 8.410 10.578 1.00 96.25 169 LYS A CA 1
ATOM 1352 C C . LYS A 1 169 ? -2.248 7.625 10.195 1.00 96.25 169 LYS A C 1
ATOM 1354 O O . LYS A 1 169 ? -1.962 7.494 9.015 1.00 96.25 169 LYS A O 1
ATOM 1359 N N . GLU A 1 170 ? -1.529 7.063 11.166 1.00 96.75 170 GLU A N 1
ATOM 1360 C CA . GLU A 1 170 ? -0.328 6.258 10.885 1.00 96.75 170 GLU A CA 1
ATOM 1361 C C . GLU A 1 170 ? -0.658 4.964 10.124 1.00 96.75 170 GLU A C 1
ATOM 1363 O O . GLU A 1 170 ? 0.146 4.502 9.316 1.00 96.75 170 GLU A O 1
ATOM 1368 N N . ILE A 1 171 ? -1.828 4.365 10.376 1.00 97.75 171 ILE A N 1
ATOM 1369 C CA . ILE A 1 171 ? -2.308 3.190 9.634 1.00 97.75 171 ILE A CA 1
ATOM 1370 C C . ILE A 1 171 ? -2.609 3.559 8.180 1.00 97.75 171 ILE A C 1
ATOM 1372 O O . ILE A 1 171 ? -2.157 2.878 7.259 1.00 97.75 171 ILE A O 1
ATOM 1376 N N . ASP A 1 172 ? -3.339 4.651 7.994 1.00 96.75 172 ASP A N 1
ATOM 1377 C CA . ASP A 1 172 ? -3.751 5.160 6.695 1.00 96.75 172 ASP A CA 1
ATOM 1378 C C . ASP A 1 172 ? -2.549 5.591 5.847 1.00 96.75 172 ASP A C 1
ATOM 1380 O O . ASP A 1 172 ? -2.423 5.152 4.709 1.00 96.75 172 ASP A O 1
ATOM 1384 N N . GLU A 1 173 ? -1.606 6.350 6.412 1.00 97.31 173 GLU A N 1
ATOM 1385 C CA . GLU A 1 173 ? -0.381 6.777 5.721 1.00 97.31 173 GLU A CA 1
ATOM 1386 C C . GLU A 1 173 ? 0.483 5.582 5.285 1.00 97.31 173 GLU A C 1
ATOM 1388 O O . GLU A 1 173 ? 1.037 5.570 4.181 1.00 97.31 173 GLU A O 1
ATOM 1393 N N . ALA A 1 174 ? 0.576 4.545 6.123 1.00 97.69 174 ALA A N 1
ATOM 1394 C CA . ALA A 1 174 ? 1.278 3.314 5.779 1.00 97.69 174 ALA A CA 1
ATOM 1395 C C . ALA A 1 174 ? 0.593 2.559 4.625 1.00 97.69 174 ALA A C 1
ATOM 1397 O O . ALA A 1 174 ? 1.274 2.067 3.721 1.00 97.69 174 ALA A O 1
ATOM 1398 N N . PHE A 1 175 ? -0.740 2.475 4.636 1.00 97.31 175 PHE A N 1
ATOM 1399 C CA . PHE A 1 175 ? -1.504 1.865 3.549 1.00 97.31 175 PHE A CA 1
ATOM 1400 C C . PHE A 1 175 ? -1.407 2.674 2.247 1.00 97.31 175 PHE A C 1
ATOM 1402 O O . PHE A 1 175 ? -1.170 2.100 1.185 1.00 97.31 175 PHE A O 1
ATOM 1409 N N . ASP A 1 176 ? -1.507 4.000 2.321 1.00 96.19 176 ASP A N 1
ATOM 1410 C CA . ASP A 1 176 ? -1.414 4.889 1.161 1.00 96.19 176 ASP A CA 1
ATOM 1411 C C . ASP A 1 176 ? -0.028 4.803 0.498 1.00 96.19 176 ASP A C 1
ATOM 1413 O O . ASP A 1 176 ? 0.081 4.788 -0.731 1.00 96.19 176 ASP A O 1
ATOM 1417 N N . SER A 1 177 ? 1.039 4.654 1.293 1.00 96.00 177 SER A N 1
ATOM 1418 C CA . SER A 1 177 ? 2.394 4.400 0.787 1.00 96.00 177 SER A CA 1
ATOM 1419 C C . SER A 1 177 ? 2.488 3.080 0.005 1.00 96.00 177 SER A C 1
ATOM 1421 O O . SER A 1 177 ? 3.012 3.062 -1.112 1.00 96.00 177 SER A O 1
ATOM 1423 N N . LEU A 1 178 ? 1.909 1.993 0.531 1.00 95.94 178 LEU A N 1
ATOM 1424 C CA . LEU A 1 178 ? 1.817 0.703 -0.167 1.00 95.94 178 LEU A CA 1
ATOM 1425 C C . LEU A 1 178 ? 1.025 0.815 -1.475 1.00 95.94 178 LEU A C 1
ATOM 1427 O O . LEU A 1 178 ? 1.469 0.330 -2.518 1.00 95.94 178 LEU A O 1
ATOM 1431 N N . TYR A 1 179 ? -0.132 1.476 -1.436 1.00 94.44 179 TYR A N 1
ATOM 1432 C CA . TYR A 1 179 ? -1.002 1.631 -2.600 1.00 94.44 179 TYR A CA 1
ATOM 1433 C C . TYR A 1 179 ? -0.339 2.472 -3.700 1.00 94.44 179 TYR A C 1
ATOM 1435 O O . TYR A 1 179 ? -0.444 2.153 -4.884 1.00 94.44 179 TYR A O 1
ATOM 1443 N N . LYS A 1 180 ? 0.431 3.502 -3.331 1.00 94.69 180 LYS A N 1
ATOM 1444 C CA . LYS A 1 180 ? 1.226 4.288 -4.284 1.00 94.69 180 LYS A CA 1
ATOM 1445 C C . LYS A 1 180 ? 2.255 3.426 -5.020 1.00 94.69 180 LYS A C 1
ATOM 1447 O O . LYS A 1 180 ? 2.391 3.553 -6.239 1.00 94.69 180 LYS A O 1
ATOM 1452 N N . LEU A 1 181 ? 2.959 2.542 -4.307 1.00 96.31 181 LEU A N 1
ATOM 1453 C CA . LEU A 1 181 ? 3.884 1.589 -4.928 1.00 96.31 181 LEU A CA 1
ATOM 1454 C C . LEU A 1 181 ? 3.125 0.632 -5.851 1.00 96.31 181 LEU A C 1
ATOM 1456 O O . LEU A 1 181 ? 3.537 0.428 -6.991 1.00 96.31 181 LEU A O 1
ATOM 1460 N N . LEU A 1 182 ? 1.981 0.111 -5.408 1.00 95.81 182 LEU A N 1
ATOM 1461 C CA . LEU A 1 182 ? 1.141 -0.766 -6.218 1.00 95.81 182 LEU A CA 1
ATOM 1462 C C . LEU A 1 182 ? 0.762 -0.128 -7.561 1.00 95.81 182 LEU A C 1
ATOM 1464 O O . LEU A 1 182 ? 0.980 -0.739 -8.602 1.00 95.81 182 LEU A O 1
ATOM 1468 N N . VAL A 1 183 ? 0.255 1.109 -7.554 1.00 94.81 183 VAL A N 1
ATOM 1469 C CA . VAL A 1 183 ? -0.122 1.844 -8.776 1.00 94.81 183 VAL A CA 1
ATOM 1470 C C . VAL A 1 183 ? 1.077 2.025 -9.706 1.00 94.81 183 VAL A C 1
ATOM 1472 O O . VAL A 1 183 ? 0.971 1.806 -10.914 1.00 94.81 183 VAL A O 1
ATOM 1475 N N . ARG A 1 184 ? 2.236 2.388 -9.150 1.00 95.31 184 ARG A N 1
ATOM 1476 C CA . ARG A 1 184 ? 3.473 2.585 -9.913 1.00 95.31 184 ARG A CA 1
ATOM 1477 C C . ARG A 1 184 ? 3.950 1.299 -10.584 1.00 95.31 184 ARG A C 1
ATOM 1479 O O . ARG A 1 184 ? 4.276 1.313 -11.768 1.00 95.31 184 ARG A O 1
ATOM 1486 N N . TYR A 1 185 ? 3.984 0.188 -9.858 1.00 96.81 185 TYR A N 1
ATOM 1487 C CA . TYR A 1 185 ? 4.418 -1.084 -10.432 1.00 96.81 185 TYR A CA 1
ATOM 1488 C C . TYR A 1 185 ? 3.359 -1.693 -11.352 1.00 96.81 185 TYR A C 1
ATOM 1490 O O . TYR A 1 185 ? 3.709 -2.267 -12.376 1.00 96.81 185 TYR A O 1
ATOM 1498 N N . TYR A 1 186 ? 2.074 -1.459 -11.102 1.00 95.50 186 TYR A N 1
ATOM 1499 C CA . TYR A 1 186 ? 1.017 -1.796 -12.053 1.00 95.50 186 TYR A CA 1
ATOM 1500 C C . TYR A 1 186 ? 1.205 -1.089 -13.394 1.00 95.50 186 TYR A C 1
ATOM 1502 O O . TYR A 1 186 ? 1.141 -1.742 -14.433 1.00 95.50 186 TYR A O 1
ATOM 1510 N N . LEU A 1 187 ? 1.561 0.199 -13.387 1.00 94.31 187 LEU A N 1
ATOM 1511 C CA . LEU A 1 187 ? 1.929 0.914 -14.609 1.00 94.31 187 LEU A CA 1
ATOM 1512 C C . LEU A 1 187 ? 3.078 0.214 -15.343 1.00 94.31 187 LEU A C 1
ATOM 1514 O O . LEU A 1 187 ? 2.931 -0.080 -16.524 1.00 94.31 187 LEU A O 1
ATOM 1518 N N . PHE A 1 188 ? 4.168 -0.151 -14.663 1.00 95.62 188 PHE A N 1
ATOM 1519 C CA . PHE A 1 188 ? 5.283 -0.870 -15.297 1.00 95.62 188 PHE A CA 1
ATOM 1520 C C . PHE A 1 188 ? 4.882 -2.197 -15.964 1.00 95.62 188 PHE A C 1
ATOM 1522 O O . PHE A 1 188 ? 5.445 -2.548 -17.001 1.00 95.62 188 PHE A O 1
ATOM 1529 N N . PHE A 1 189 ? 3.931 -2.935 -15.386 1.00 95.06 189 PHE A N 1
ATOM 1530 C CA . PHE A 1 189 ? 3.503 -4.251 -15.876 1.00 95.06 189 PHE A CA 1
ATOM 1531 C C . PHE A 1 189 ?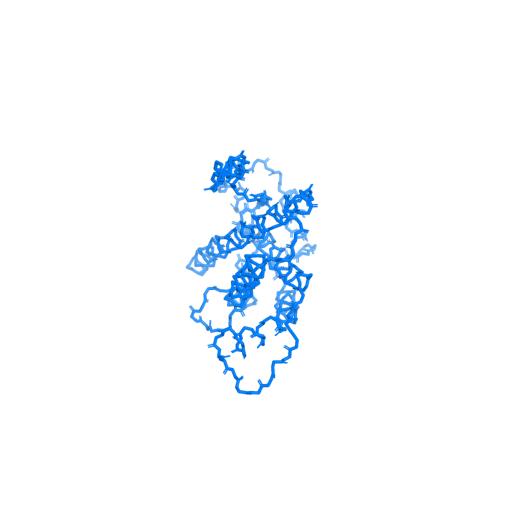 2.300 -4.206 -16.831 1.00 95.06 189 PHE A C 1
ATOM 1533 O O . PHE A 1 189 ? 2.021 -5.192 -17.518 1.00 95.06 189 PHE A O 1
ATOM 1540 N N . ARG A 1 190 ? 1.560 -3.092 -16.882 1.00 92.75 190 ARG A N 1
ATOM 1541 C CA . ARG A 1 190 ? 0.283 -2.988 -17.613 1.00 92.75 190 ARG A CA 1
ATOM 1542 C C . ARG A 1 190 ? 0.182 -1.768 -18.527 1.00 92.75 190 ARG A C 1
ATOM 1544 O O . ARG A 1 190 ? -0.799 -1.657 -19.249 1.00 92.75 190 ARG A O 1
ATOM 1551 N N . ALA A 1 191 ? 1.153 -0.854 -18.509 1.00 91.94 191 ALA A N 1
ATOM 1552 C CA . ALA A 1 191 ? 1.134 0.404 -19.268 1.00 91.94 191 ALA A CA 1
ATOM 1553 C C . ALA A 1 191 ? -0.159 1.235 -19.094 1.00 91.94 191 ALA A C 1
ATOM 1555 O O . ALA A 1 191 ? -0.491 2.093 -19.910 1.00 91.94 191 ALA A O 1
ATOM 1556 N N . THR A 1 192 ? -0.895 0.980 -18.013 1.00 87.62 192 THR A N 1
ATOM 1557 C CA . THR A 1 192 ? -2.121 1.670 -17.626 1.00 87.62 192 THR A CA 1
ATOM 1558 C C . THR A 1 192 ? -2.146 1.779 -16.114 1.00 87.62 192 THR A C 1
ATOM 1560 O O . THR A 1 192 ? -1.599 0.924 -15.417 1.00 87.62 192 THR A O 1
ATOM 1563 N N . SER A 1 193 ? -2.744 2.846 -15.598 1.00 82.38 193 SER A N 1
ATOM 1564 C CA . SER A 1 193 ? -2.996 2.980 -14.170 1.00 82.38 193 SER A CA 1
ATOM 1565 C C . SER A 1 193 ? -4.354 2.382 -13.828 1.00 82.38 193 SER A C 1
ATOM 1567 O O . SER A 1 193 ? -5.173 2.075 -14.698 1.00 82.38 193 SER A O 1
ATOM 1569 N N . PHE A 1 194 ? -4.596 2.238 -12.534 1.00 80.44 194 PHE A N 1
ATOM 1570 C CA . PHE A 1 194 ? -5.921 2.010 -11.998 1.00 80.44 194 PHE A CA 1
ATOM 1571 C C . PHE A 1 194 ? -6.169 3.023 -10.884 1.00 80.44 194 PHE A C 1
ATOM 1573 O O . PHE A 1 194 ? -5.255 3.444 -10.176 1.00 80.44 194 PHE A O 1
ATOM 1580 N N . SER A 1 195 ? -7.426 3.411 -10.742 1.00 71.44 195 SER A N 1
ATOM 1581 C CA . SER A 1 195 ? -7.945 4.028 -9.533 1.00 71.44 195 SER A CA 1
ATOM 1582 C C . SER A 1 195 ? -9.138 3.176 -9.151 1.00 71.44 195 SER A C 1
ATOM 1584 O O . SER A 1 195 ? -10.177 3.225 -9.811 1.00 71.44 195 SER A O 1
ATOM 1586 N N . ARG A 1 196 ? -8.959 2.296 -8.166 1.00 63.47 196 ARG A N 1
ATOM 1587 C CA . ARG A 1 196 ? -10.066 1.482 -7.673 1.00 63.47 196 ARG A CA 1
ATOM 1588 C C . ARG A 1 196 ? -10.660 2.182 -6.468 1.00 63.47 196 ARG A C 1
ATOM 1590 O O . ARG A 1 196 ? -10.085 2.171 -5.382 1.00 63.47 196 ARG A O 1
ATOM 1597 N N . LYS A 1 197 ? -11.845 2.765 -6.665 1.00 67.25 197 LYS A N 1
ATOM 1598 C CA . LYS A 1 197 ? -12.793 2.842 -5.555 1.00 67.25 197 LYS A CA 1
ATOM 1599 C C . LYS A 1 197 ? -13.068 1.401 -5.100 1.00 67.25 197 LYS A C 1
ATOM 1601 O O . LYS A 1 197 ? -13.064 0.510 -5.956 1.00 67.25 197 LYS A O 1
ATOM 1606 N N . PRO A 1 198 ? -13.268 1.155 -3.799 1.00 69.75 198 PRO A N 1
ATOM 1607 C CA . PRO A 1 198 ? -13.768 -0.129 -3.325 1.00 69.75 198 PRO A CA 1
ATOM 1608 C C . PRO A 1 198 ? -14.932 -0.561 -4.216 1.00 69.75 198 PRO A C 1
ATOM 1610 O O . PRO A 1 198 ? -15.833 0.236 -4.468 1.00 69.75 198 PRO A O 1
ATOM 1613 N N . GLY A 1 199 ? -14.894 -1.787 -4.740 1.00 64.69 199 GLY A N 1
ATOM 1614 C CA . GLY A 1 199 ? -15.900 -2.295 -5.684 1.00 64.69 199 GLY A CA 1
ATOM 1615 C C . GLY A 1 199 ? -17.271 -2.556 -5.054 1.00 64.69 199 GLY A C 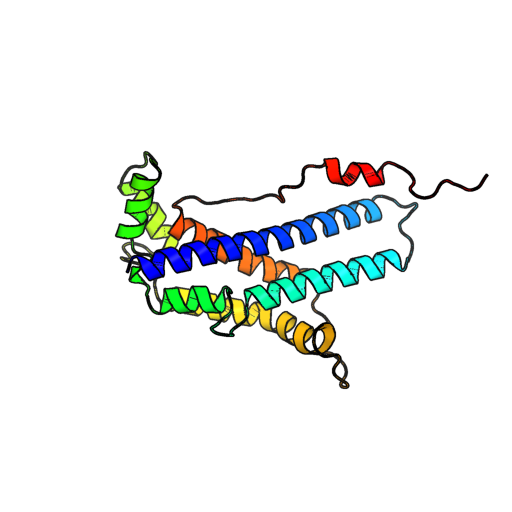1
ATOM 1616 O O . GLY A 1 199 ? -18.049 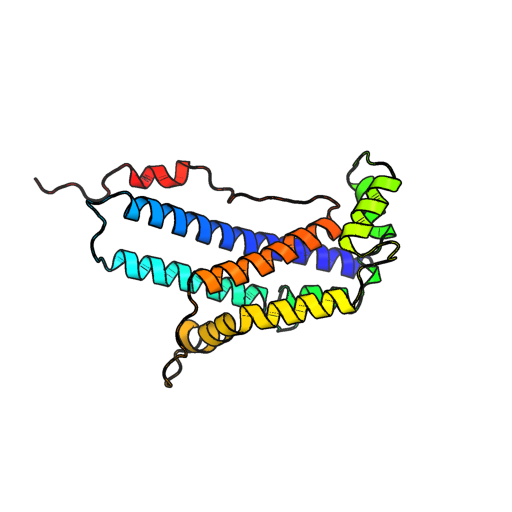-3.339 -5.586 1.00 64.69 199 GLY A O 1
ATOM 1617 N N . ILE A 1 200 ? -17.539 -1.952 -3.901 1.00 72.56 200 ILE A N 1
ATOM 1618 C CA . ILE A 1 200 ? -18.764 -2.097 -3.136 1.00 72.56 200 ILE A CA 1
ATOM 1619 C C . ILE A 1 200 ? -19.624 -0.892 -3.505 1.00 72.56 200 ILE A C 1
ATOM 1621 O O . ILE A 1 200 ? -19.291 0.237 -3.146 1.00 72.56 200 ILE A O 1
ATOM 1625 N N . GLY A 1 201 ? -20.680 -1.119 -4.287 1.00 71.56 201 GLY A N 1
ATOM 1626 C CA . GLY A 1 201 ? -21.696 -0.094 -4.530 1.00 71.56 201 GLY A CA 1
ATOM 1627 C C . GLY A 1 201 ? -22.427 0.262 -3.234 1.00 71.56 201 GLY A C 1
ATOM 1628 O O . GLY A 1 201 ? -22.304 -0.446 -2.241 1.00 71.56 201 GLY A O 1
ATOM 1629 N N . ASP A 1 202 ? -23.176 1.363 -3.201 1.00 75.00 202 ASP A N 1
ATOM 1630 C CA . ASP A 1 202 ? -23.804 1.860 -1.964 1.00 75.00 202 ASP A CA 1
ATOM 1631 C C . ASP A 1 202 ? -24.871 0.919 -1.360 1.00 75.00 202 ASP A C 1
ATOM 1633 O O . ASP A 1 202 ? -25.340 1.155 -0.241 1.00 75.00 202 ASP A O 1
ATOM 1637 N N . GLU A 1 203 ? -25.240 -0.162 -2.052 1.00 84.38 203 GLU A N 1
ATOM 1638 C CA . GLU A 1 203 ? -26.254 -1.129 -1.624 1.00 84.38 203 GLU A CA 1
ATOM 1639 C C . GLU A 1 203 ? -25.885 -1.842 -0.314 1.00 84.38 203 GLU A C 1
ATOM 1641 O O . GLU A 1 203 ? -26.767 -2.229 0.452 1.00 84.38 203 GLU A O 1
ATOM 1646 N N . TRP A 1 204 ? -24.594 -1.960 0.027 1.00 91.00 204 TRP A N 1
ATOM 1647 C CA . TRP A 1 204 ? -24.185 -2.594 1.292 1.00 91.00 204 TRP A CA 1
ATOM 1648 C C . TRP A 1 204 ? -24.710 -1.855 2.533 1.00 91.00 204 TRP A C 1
ATOM 1650 O O . TRP A 1 204 ? -24.789 -2.445 3.610 1.00 91.00 204 TRP A O 1
ATOM 1660 N N . LYS A 1 205 ? -25.095 -0.577 2.396 1.00 92.62 205 LYS A N 1
ATOM 1661 C CA . LYS A 1 205 ? -25.621 0.248 3.492 1.00 92.62 205 LYS A CA 1
ATOM 1662 C C . LYS A 1 205 ? -27.111 0.041 3.751 1.00 92.62 205 LYS A C 1
ATOM 1664 O O . LYS A 1 205 ? -27.619 0.540 4.754 1.00 92.62 205 LYS A O 1
ATOM 1669 N N . GLU A 1 206 ? -27.833 -0.653 2.870 1.00 92.56 206 GLU A N 1
ATOM 1670 C CA . GLU A 1 206 ? -29.290 -0.813 2.980 1.00 92.56 206 GLU A CA 1
ATOM 1671 C C . GLU A 1 206 ? -29.714 -1.437 4.304 1.00 92.56 206 GLU A C 1
ATOM 1673 O O . GLU A 1 206 ? -30.729 -1.040 4.877 1.00 92.56 206 GLU A O 1
ATOM 1678 N N . ILE A 1 207 ? -28.880 -2.329 4.839 1.00 91.19 207 ILE A N 1
ATOM 1679 C CA . ILE A 1 207 ? -29.099 -2.956 6.136 1.00 91.19 207 ILE A CA 1
ATOM 1680 C C . ILE A 1 207 ? -29.270 -1.913 7.250 1.00 91.19 207 ILE A C 1
ATOM 1682 O O . ILE A 1 207 ? -30.144 -2.080 8.089 1.00 91.19 207 ILE A O 1
ATOM 1686 N N . PHE A 1 208 ? -28.547 -0.788 7.240 1.00 92.06 208 PHE A N 1
ATOM 1687 C CA . PHE A 1 208 ? -28.617 0.220 8.312 1.00 92.06 208 PHE A CA 1
ATOM 1688 C C . PHE A 1 208 ? -29.871 1.099 8.265 1.00 92.06 208 PHE A C 1
ATOM 1690 O O . PHE A 1 208 ? -30.110 1.875 9.188 1.00 92.06 208 PHE A O 1
ATOM 1697 N N . ARG A 1 209 ? -30.677 1.006 7.200 1.00 91.38 209 ARG A N 1
ATOM 1698 C CA . ARG A 1 209 ? -31.920 1.783 7.057 1.00 91.38 209 ARG A CA 1
ATOM 1699 C C . ARG A 1 209 ? -33.080 1.188 7.855 1.00 91.38 209 ARG A C 1
ATOM 1701 O O . ARG A 1 209 ? -34.107 1.842 8.011 1.00 91.38 209 ARG A O 1
ATOM 1708 N N . VAL A 1 210 ? -32.928 -0.042 8.340 1.00 89.75 210 VAL A N 1
ATOM 1709 C CA . VAL A 1 210 ? -33.933 -0.764 9.121 1.00 89.75 210 VAL A CA 1
ATOM 1710 C C . VAL A 1 210 ? -33.426 -0.919 10.551 1.00 89.75 210 VAL A C 1
ATOM 1712 O O . VAL A 1 210 ? -32.249 -1.195 10.768 1.00 89.75 210 VAL A O 1
ATOM 1715 N N . ALA A 1 211 ? -34.305 -0.764 11.541 1.00 89.25 211 ALA A N 1
ATOM 1716 C CA . ALA A 1 211 ? -33.964 -1.081 12.923 1.00 89.25 211 ALA A CA 1
ATOM 1717 C C . ALA A 1 211 ? -33.761 -2.599 13.070 1.00 89.25 211 ALA A C 1
ATOM 1719 O O . ALA A 1 211 ? -34.684 -3.376 12.836 1.00 89.25 211 ALA A O 1
ATOM 1720 N N . TRP A 1 212 ? -32.555 -3.033 13.448 1.00 87.06 212 TRP A N 1
ATOM 1721 C CA . TRP A 1 212 ? -32.242 -4.467 13.601 1.00 87.06 212 TRP A CA 1
ATOM 1722 C C . TRP A 1 212 ? -32.825 -5.065 14.878 1.00 87.06 212 TRP A C 1
ATOM 1724 O O . TRP A 1 212 ? -32.994 -6.277 14.978 1.00 87.06 212 TRP A O 1
ATOM 1734 N N . ILE A 1 213 ? -33.131 -4.206 15.847 1.00 88.19 213 ILE A N 1
ATOM 1735 C CA . ILE A 1 213 ? -33.847 -4.548 17.068 1.00 88.19 213 ILE A CA 1
ATOM 1736 C C . ILE A 1 213 ? -35.115 -3.687 17.068 1.00 88.19 213 ILE A C 1
ATOM 1738 O O . ILE A 1 213 ? -34.993 -2.458 17.095 1.00 88.19 213 ILE A O 1
ATOM 1742 N N . PRO A 1 214 ? -36.316 -4.289 16.989 1.00 87.25 214 PRO A N 1
ATOM 1743 C CA . PRO A 1 214 ? -37.569 -3.559 17.143 1.00 87.25 214 PRO A CA 1
ATOM 1744 C C . PRO A 1 214 ? -37.617 -2.838 18.492 1.00 87.25 214 PRO A C 1
ATOM 1746 O O . PRO A 1 214 ? -37.079 -3.338 19.482 1.00 87.25 214 PRO A O 1
ATOM 1749 N N . GLN A 1 215 ? -38.270 -1.676 18.544 1.00 83.69 215 GLN A N 1
ATOM 1750 C CA . GLN A 1 215 ? -38.575 -1.059 19.833 1.00 83.69 215 GLN A CA 1
ATOM 1751 C C . GLN A 1 215 ? -39.517 -1.994 20.608 1.00 83.69 215 GLN A C 1
ATOM 1753 O O . GLN A 1 215 ? -40.423 -2.556 19.989 1.00 83.69 215 GLN A O 1
ATOM 1758 N N . PRO A 1 216 ? -39.295 -2.207 21.914 1.00 80.94 216 PRO A N 1
ATOM 1759 C CA . PRO A 1 216 ? -40.266 -2.918 22.734 1.00 80.94 216 PRO A CA 1
ATOM 1760 C C . PRO A 1 216 ? -41.600 -2.155 22.742 1.00 80.94 216 PRO A C 1
ATOM 1762 O O . PRO A 1 216 ? -41.588 -0.921 22.733 1.00 80.94 216 PRO A O 1
ATOM 1765 N N . ASP A 1 217 ? -42.709 -2.904 22.729 1.00 74.38 217 ASP A N 1
ATOM 1766 C CA . ASP A 1 217 ? -44.077 -2.375 22.865 1.00 74.38 217 ASP A CA 1
ATOM 1767 C C . ASP A 1 217 ? -44.279 -1.595 24.179 1.00 74.38 217 ASP A C 1
ATOM 1769 O O . ASP A 1 217 ? -43.713 -2.014 25.221 1.00 74.38 217 ASP A O 1
#

Nearest PDB structures (foldseek):
  3jbi-assembly1_V  TM=2.760E-01  e=1.745E+00  Gallus gallus
  7ubt-assembly1_A  TM=3.404E-01  e=3.768E+00  Homo sapiens
  7uc6-assembly1_A  TM=3.414E-01  e=6.713E+00  Homo sapiens
  4v7f-assembly1_o  TM=2.088E-01  e=3.262E+00  Saccharomyces cerevisiae
  6djl-assembly1_C  TM=1.826E-01  e=5.537E+00  Homo sapiens

Mean predicted aligned error: 4.95 Å

Sequence (217 aa):
MHDLYGKLDSQLDSLLQQADDLNTARHIYYEVRSMVEANQQILTPNYFYTWMDNTYTTTMIVGIRRLVDSDARSISFVTFLSAIKSNPHILSRSTYKGLYKKMGLGFSESRQDEQFDQLAGIGAPHVGPAVVEQELEELKTITSKLRKYANKRIAHYDSKPPPPGPSYKEIDEAFDSLYKLLVRYYLFFRATSFSRKPGIGDEWKEIFRVAWIPQPD

Foldseek 3Di:
DVVLLVVLVVLLVVLVVLLLVLLLLVVVLVVVVVVLVVDPVNVDDDVVNVVSVVVNLLSLLVSLLLQLPPPCPGSHLLNSLVSCLVPFLSLFLVVQVVLCVVVVPPDDNVVSQVLSCVQQNHPDGGRHSVVSVVLSVVLCVLSVLSNQCCVPVVVNVHPDDGDDRDDPVSSVVSSVSSVVVSQSVCCSSRVDGDDDDNPDDPVVCVVVVDDPDDDDD

Secondary structure (DSSP, 8-state):
-HHHHHHHHHHHHHHHHHHHHHHHHHHHHHHHHHHHHH-TTT-S--HHHHHHHHHHHHHHHHHHHHHT---TTS-SHHHHHHHHHH-GGGGBHHHHHHHHHHTT----HHHHHHHHHHHH-TT-SB--HHHHHHHHHHHHHHHHHHHHHIIIIIIS--SSPPPPPPPHHHHHHHHHHHHHHHHHHHHHHHSS------S--GGGGGGGGS-SSPPP-

pLDDT: mean 91.71, std 8.04, range [53.91, 98.25]

Radius of gyration: 21.24 Å; Cα contacts (8 Å, |Δi|>4): 189; chains: 1; bounding box: 63×29×60 Å